Protein AF-0000000079577638 (afdb_homodimer)

Structure (mmCIF, N/CA/C/O backbone):
data_AF-0000000079577638-model_v1
#
loop_
_entity.id
_entity.type
_entity.pdbx_description
1 polymer 'Uncharacterized protein'
#
loop_
_atom_site.group_PDB
_atom_site.id
_atom_site.type_symbol
_atom_site.label_atom_id
_atom_site.label_alt_id
_atom_site.label_comp_id
_atom_site.label_asym_id
_atom_site.label_entity_id
_atom_site.label_seq_id
_atom_site.pdbx_PDB_ins_code
_atom_site.Cartn_x
_atom_site.Cartn_y
_atom_site.Cartn_z
_atom_site.occupancy
_atom_site.B_iso_or_equiv
_atom_site.auth_seq_id
_atom_site.auth_comp_id
_atom_site.auth_asym_id
_atom_site.auth_atom_id
_atom_site.pdbx_PDB_model_num
ATOM 1 N N . MET A 1 1 ? 11.141 15.102 28.469 1 42.72 1 MET A N 1
ATOM 2 C CA . MET A 1 1 ? 11.344 14.68 27.094 1 42.72 1 MET A CA 1
ATOM 3 C C . MET A 1 1 ? 10.414 15.43 26.141 1 42.72 1 MET A C 1
ATOM 5 O O . MET A 1 1 ? 9.211 15.523 26.406 1 42.72 1 MET A O 1
ATOM 9 N N . LYS A 1 2 ? 10.977 16.312 25.391 1 61.44 2 LYS A N 1
ATOM 10 C CA . LYS A 1 2 ? 10.195 17.297 24.641 1 61.44 2 LYS A CA 1
ATOM 11 C C . LYS A 1 2 ? 9.242 16.609 23.656 1 61.44 2 LYS A C 1
ATOM 13 O O . LYS A 1 2 ? 9.625 15.68 22.953 1 61.44 2 LYS A O 1
ATOM 18 N N . ASN A 1 3 ? 7.922 16.75 23.891 1 87.56 3 ASN A N 1
ATOM 19 C CA . ASN A 1 3 ? 6.867 16.172 23.062 1 87.56 3 ASN A CA 1
ATOM 20 C C . ASN A 1 3 ? 6.855 16.781 21.656 1 87.56 3 ASN A C 1
ATOM 22 O O . ASN A 1 3 ? 6.48 17.938 21.484 1 87.56 3 ASN A O 1
ATOM 26 N N . VAL A 1 4 ? 7.547 16.156 20.734 1 94.56 4 VAL A N 1
ATOM 27 C CA . VAL A 1 4 ? 7.727 16.625 19.375 1 94.56 4 VAL A CA 1
ATOM 28 C C . VAL A 1 4 ? 6.402 17.156 18.828 1 94.56 4 VAL A C 1
ATOM 30 O O . VAL A 1 4 ? 6.383 18.125 18.062 1 94.56 4 VAL A O 1
ATOM 33 N N . LEU A 1 5 ? 5.336 16.656 19.25 1 97.06 5 LEU A N 1
ATOM 34 C CA . LEU A 1 5 ? 4.023 17.078 18.781 1 97.06 5 LEU A CA 1
ATOM 35 C C . LEU A 1 5 ? 3.672 18.453 19.328 1 97.06 5 LEU A C 1
ATOM 37 O O . LEU A 1 5 ? 3.053 19.266 18.641 1 97.06 5 LEU A O 1
ATOM 41 N N . LEU A 1 6 ? 4.051 18.688 20.531 1 96.19 6 LEU A N 1
ATOM 42 C CA . LEU A 1 6 ? 3.859 20 21.156 1 96.19 6 LEU A CA 1
ATOM 43 C C . LEU A 1 6 ? 4.762 21.047 20.516 1 96.19 6 LEU A C 1
ATOM 45 O O . LEU A 1 6 ? 4.316 22.156 20.203 1 96.19 6 LEU A O 1
ATOM 49 N N . ASP A 1 7 ? 6.02 20.625 20.281 1 95.56 7 ASP A N 1
ATOM 50 C CA . ASP A 1 7 ? 7.004 21.531 19.688 1 95.56 7 ASP A CA 1
ATOM 51 C C . ASP A 1 7 ? 6.574 21.969 18.297 1 95.56 7 ASP A C 1
ATOM 53 O O . ASP A 1 7 ? 6.812 23.125 17.891 1 95.56 7 ASP A O 1
ATOM 57 N N . LYS A 1 8 ? 5.891 21.094 17.594 1 95.81 8 LYS A N 1
ATOM 58 C CA . LYS A 1 8 ? 5.508 21.359 16.219 1 95.81 8 LYS A CA 1
ATOM 59 C C . LYS A 1 8 ? 4.125 22.016 16.141 1 95.81 8 LYS A C 1
ATOM 61 O O . LYS A 1 8 ? 3.652 22.359 15.062 1 95.81 8 LYS A O 1
ATOM 66 N N . GLY A 1 9 ? 3.496 22.109 17.297 1 96.31 9 GLY A N 1
ATOM 67 C CA . GLY A 1 9 ? 2.195 22.766 17.344 1 96.31 9 GLY A CA 1
ATOM 68 C C . GLY A 1 9 ? 1.06 21.844 16.922 1 96.31 9 GLY A C 1
ATOM 69 O O . GLY A 1 9 ? -0.037 22.312 16.609 1 96.31 9 GLY A O 1
ATOM 70 N N . ILE A 1 10 ? 1.251 20.594 16.906 1 97.75 10 ILE A N 1
ATOM 71 C CA . ILE A 1 10 ? 0.248 19.594 16.547 1 97.75 10 ILE A CA 1
ATOM 72 C C . ILE A 1 10 ? -0.674 19.328 17.734 1 97.75 10 ILE A C 1
ATOM 74 O O . ILE A 1 10 ? -1.883 19.156 17.562 1 97.75 10 ILE A O 1
ATOM 78 N N . ILE A 1 11 ? -0.06 19.281 18.812 1 97.5 11 ILE A N 1
ATOM 79 C CA . ILE A 1 11 ? -0.799 19.281 20.078 1 97.5 11 ILE A CA 1
ATOM 80 C C . ILE A 1 11 ? -0.589 20.609 20.797 1 97.5 11 ILE A C 1
ATOM 82 O O . ILE A 1 11 ? 0.533 21.125 20.859 1 97.5 11 ILE A O 1
ATOM 86 N N . LEU A 1 12 ? -1.651 21.141 21.25 1 96.81 12 LEU A N 1
ATOM 87 C CA . LEU A 1 12 ? -1.614 22.422 21.953 1 96.81 12 LEU A CA 1
ATOM 88 C C . LEU A 1 12 ? -1.217 22.234 23.406 1 96.81 12 LEU A C 1
ATOM 90 O O . LEU A 1 12 ? -1.298 21.125 23.938 1 96.81 12 LEU A O 1
ATOM 94 N N . PRO A 1 13 ? -0.764 23.328 24 1 94.88 13 PRO A N 1
ATOM 95 C CA . PRO A 1 13 ? -0.42 23.234 25.422 1 94.88 13 PRO A CA 1
ATOM 96 C C . PRO A 1 13 ? -1.572 22.703 26.281 1 94.88 13 PRO A C 1
ATOM 98 O O . PRO A 1 13 ? -1.342 22.062 27.297 1 94.88 13 PRO A O 1
ATOM 101 N N . SER A 1 14 ? -2.732 22.891 25.875 1 95.56 14 SER A N 1
ATOM 102 C CA . SER A 1 14 ? -3.92 22.406 26.578 1 95.56 14 SER A CA 1
ATOM 103 C C . SER A 1 14 ? -4.039 20.891 26.484 1 95.56 14 SER A C 1
ATOM 105 O O . SER A 1 14 ? -4.816 20.281 27.219 1 95.56 14 SER A O 1
ATOM 107 N N . GLY A 1 15 ? -3.338 20.312 25.5 1 94.44 15 GLY A N 1
ATOM 108 C CA . GLY A 1 15 ? -3.432 18.875 25.266 1 94.44 15 GLY A CA 1
ATOM 109 C C . GLY A 1 15 ? -4.316 18.516 24.078 1 94.44 15 GLY A C 1
ATOM 110 O O . GLY A 1 15 ? -4.324 17.375 23.625 1 94.44 15 GLY A O 1
ATOM 111 N N . GLU A 1 16 ? -4.957 19.531 23.547 1 96.75 16 GLU A N 1
ATOM 112 C CA . GLU A 1 16 ? -5.867 19.312 22.438 1 96.75 16 GLU A CA 1
ATOM 113 C C . GLU A 1 16 ? -5.109 19.25 21.109 1 96.75 16 GLU A C 1
ATOM 115 O O . GLU A 1 16 ? -4.07 19.891 20.953 1 96.75 16 GLU A O 1
ATOM 120 N N . ILE A 1 17 ? -5.66 18.5 20.219 1 97.69 17 ILE A N 1
ATOM 121 C CA . ILE A 1 17 ? -5.098 18.438 18.875 1 97.69 17 ILE A CA 1
ATOM 122 C C . ILE A 1 17 ? -5.367 19.75 18.141 1 97.69 17 ILE A C 1
ATOM 124 O O . ILE A 1 17 ? -6.477 20.281 18.188 1 97.69 17 ILE A O 1
ATOM 128 N N . SER A 1 18 ? -4.336 20.297 17.547 1 98 18 SER A N 1
ATOM 129 C CA . SER A 1 18 ? -4.543 21.406 16.641 1 98 18 SER A CA 1
ATOM 130 C C . SER A 1 18 ? -5.023 20.922 15.273 1 98 18 SER A C 1
ATOM 132 O O . SER A 1 18 ? -4.215 20.641 14.391 1 98 18 SER A O 1
ATOM 134 N N . LYS A 1 19 ? -6.266 20.938 15.062 1 97.75 19 LYS A N 1
ATOM 135 C CA . LYS A 1 19 ? -6.848 20.469 13.805 1 97.75 19 LYS A CA 1
ATOM 136 C C . LYS A 1 19 ? -6.391 21.328 12.641 1 97.75 19 LYS A C 1
ATOM 138 O O . LYS A 1 19 ? -6.145 20.828 11.539 1 97.75 19 LYS A O 1
ATOM 143 N N . ASP A 1 20 ? -6.309 22.625 12.898 1 97.38 20 ASP A N 1
ATOM 144 C CA . ASP A 1 20 ? -5.844 23.547 11.867 1 97.38 20 ASP A CA 1
ATOM 145 C C . ASP A 1 20 ? -4.445 23.172 11.383 1 97.38 20 ASP A C 1
ATOM 147 O O . ASP A 1 20 ? -4.18 23.172 10.18 1 97.38 20 ASP A O 1
ATOM 151 N N . LYS A 1 21 ? -3.607 22.891 12.328 1 97.94 21 LYS A N 1
ATOM 152 C CA . LYS A 1 21 ? -2.236 22.531 11.992 1 97.94 21 LYS A CA 1
ATOM 153 C C . LYS A 1 21 ? -2.195 21.219 11.211 1 97.94 21 LYS A C 1
ATOM 155 O O . LYS A 1 21 ? -1.492 21.109 10.203 1 97.94 21 LYS A O 1
ATOM 160 N N . VAL A 1 22 ? -2.896 20.203 11.664 1 98.12 22 VAL A N 1
ATOM 161 C CA . VAL A 1 22 ? -2.92 18.906 10.992 1 98.12 22 VAL A CA 1
ATOM 162 C C . VAL A 1 22 ? -3.479 19.062 9.578 1 98.12 22 VAL A C 1
ATOM 164 O O . VAL A 1 22 ? -2.918 18.531 8.625 1 98.12 22 VAL A O 1
ATOM 167 N N . ASN A 1 23 ? -4.531 19.875 9.461 1 97.94 23 ASN A N 1
ATOM 168 C CA . ASN A 1 23 ? -5.137 20.109 8.156 1 97.94 23 ASN A CA 1
ATOM 169 C C . ASN A 1 23 ? -4.168 20.812 7.207 1 97.94 23 ASN A C 1
ATOM 171 O O . ASN A 1 23 ? -4.137 20.5 6.012 1 97.94 23 ASN A O 1
ATOM 175 N N . LEU A 1 24 ? -3.461 21.734 7.758 1 97.5 24 LEU A N 1
ATOM 176 C CA . LEU A 1 24 ? -2.471 22.438 6.949 1 97.5 24 LEU A CA 1
ATOM 177 C C . LEU A 1 24 ? -1.41 21.484 6.43 1 97.5 24 LEU A C 1
ATOM 179 O O . LEU A 1 24 ? -1.066 21.5 5.246 1 97.5 24 LEU A O 1
ATOM 183 N N . VAL A 1 25 ? -0.896 20.625 7.273 1 97.5 25 VAL A N 1
ATOM 184 C CA . VAL A 1 25 ? 0.148 19.672 6.906 1 97.5 25 VAL A CA 1
ATOM 185 C C . VAL A 1 25 ? -0.404 18.656 5.906 1 97.5 25 VAL A C 1
ATOM 187 O O . VAL A 1 25 ? 0.203 18.422 4.859 1 97.5 25 VAL A O 1
ATOM 190 N N . THR A 1 26 ? -1.564 18.047 6.203 1 97.81 26 THR A N 1
ATOM 191 C CA . THR A 1 26 ? -2.15 17.031 5.328 1 97.81 26 THR A CA 1
ATOM 192 C C . THR A 1 26 ? -2.496 17.641 3.969 1 97.81 26 THR A C 1
ATOM 194 O O . THR A 1 26 ? -2.268 17.016 2.93 1 97.81 26 THR A O 1
ATOM 197 N N . GLY A 1 27 ? -3.055 18.812 4 1 96.5 27 GLY A N 1
ATOM 198 C CA . GLY A 1 27 ? -3.367 19.484 2.746 1 96.5 27 GLY A CA 1
ATOM 199 C C . GLY A 1 27 ? -2.158 19.656 1.847 1 96.5 27 GLY A C 1
ATOM 200 O O . GLY A 1 27 ? -2.236 19.422 0.639 1 96.5 27 GLY A O 1
ATOM 201 N N . ALA A 1 28 ? -1.031 20 2.447 1 96.62 28 ALA A N 1
ATOM 202 C CA . ALA A 1 28 ? 0.198 20.281 1.708 1 96.62 28 ALA A CA 1
ATOM 203 C C . ALA A 1 28 ? 0.771 19 1.106 1 96.62 28 ALA A C 1
ATOM 205 O O . ALA A 1 28 ? 1.319 19.016 0.003 1 96.62 28 ALA A O 1
ATOM 206 N N . ILE A 1 29 ? 0.562 17.875 1.783 1 97.25 29 ILE A N 1
ATOM 207 C CA . ILE A 1 29 ? 1.267 16.688 1.306 1 97.25 29 ILE A CA 1
ATOM 208 C C . ILE A 1 29 ? 0.33 15.844 0.446 1 97.25 29 ILE A C 1
ATOM 210 O O . ILE A 1 29 ? 0.784 15.039 -0.369 1 97.25 29 ILE A O 1
ATOM 214 N N . THR A 1 30 ? -0.956 15.969 0.638 1 98.44 30 THR A N 1
ATOM 215 C CA . THR A 1 30 ? -1.895 15.094 -0.059 1 98.44 30 THR A CA 1
ATOM 216 C C . THR A 1 30 ? -2.012 15.492 -1.528 1 98.44 30 THR A C 1
ATOM 218 O O . THR A 1 30 ? -2.135 14.633 -2.4 1 98.44 30 THR A O 1
ATOM 221 N N . GLN A 1 31 ? -2.004 16.797 -1.786 1 97.81 31 GLN A N 1
ATOM 222 C CA . GLN A 1 31 ? -2.221 17.266 -3.148 1 97.81 31 GLN A CA 1
ATOM 223 C C . GLN A 1 31 ? -1.183 16.688 -4.105 1 97.81 31 GLN A C 1
ATOM 225 O O . GLN A 1 31 ? -1.534 16.031 -5.086 1 97.81 31 GLN A O 1
ATOM 230 N N . PRO A 1 32 ? 0.109 16.891 -3.826 1 97.75 32 PRO A N 1
ATOM 231 C CA . PRO A 1 32 ? 1.09 16.297 -4.746 1 97.75 32 PRO A CA 1
ATOM 232 C C . PRO A 1 32 ? 0.961 14.781 -4.863 1 97.75 32 PRO A C 1
ATOM 234 O O . PRO A 1 32 ? 1.17 14.227 -5.941 1 97.75 32 PRO A O 1
ATOM 237 N N . PHE A 1 33 ? 0.655 14.094 -3.822 1 98.56 33 PHE A N 1
ATOM 238 C CA . PHE A 1 33 ? 0.497 12.648 -3.838 1 98.56 33 PHE A CA 1
ATOM 239 C C . PHE A 1 33 ? -0.651 12.234 -4.754 1 98.56 33 PHE A C 1
ATOM 241 O O . PHE A 1 33 ? -0.492 11.352 -5.598 1 98.56 33 PHE A O 1
ATOM 248 N N . ALA A 1 34 ? -1.792 12.852 -4.582 1 98.38 34 ALA A N 1
ATOM 249 C CA . ALA A 1 34 ? -2.973 12.539 -5.383 1 98.38 34 ALA A CA 1
ATOM 250 C C . ALA A 1 34 ? -2.715 12.805 -6.863 1 98.38 34 ALA A C 1
ATOM 252 O O . ALA A 1 34 ? -3.111 12.008 -7.719 1 98.38 34 ALA A O 1
ATOM 253 N N . GLU A 1 35 ? -2.07 13.875 -7.09 1 97.62 35 GLU A N 1
ATOM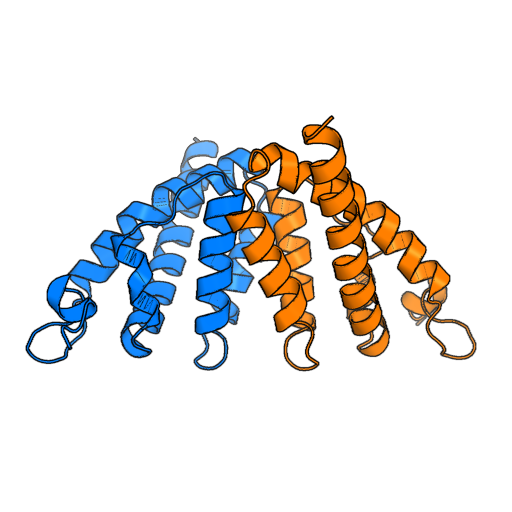 254 C CA . GLU A 1 35 ? -1.741 14.219 -8.469 1 97.62 35 GLU A CA 1
ATOM 255 C C . GLU A 1 35 ? -0.807 13.18 -9.086 1 97.62 35 GLU A C 1
ATOM 257 O O . GLU A 1 35 ? -0.987 12.781 -10.242 1 97.62 35 GLU A O 1
ATOM 262 N N . MET A 1 36 ? 0.214 12.75 -8.336 1 96.81 36 MET A N 1
ATOM 263 C CA . MET A 1 36 ? 1.146 11.742 -8.836 1 96.81 36 MET A CA 1
ATOM 264 C C . MET A 1 36 ? 0.43 10.422 -9.094 1 96.81 36 MET A C 1
ATOM 266 O O . MET A 1 36 ? 0.684 9.758 -10.102 1 96.81 36 MET A O 1
ATOM 270 N N . VAL A 1 37 ? -0.457 10.008 -8.164 1 97.44 37 VAL A N 1
ATOM 271 C CA . VAL A 1 37 ? -1.268 8.812 -8.352 1 97.44 37 VAL A CA 1
ATOM 272 C C . VAL A 1 37 ? -2.053 8.914 -9.656 1 97.44 37 VAL A C 1
ATOM 274 O O . VAL A 1 37 ? -2.072 7.977 -10.453 1 97.44 37 VAL A O 1
ATOM 277 N N . TRP A 1 38 ? -2.613 10.094 -9.859 1 97.12 38 TRP A N 1
ATOM 278 C CA . TRP A 1 38 ? -3.453 10.336 -11.031 1 97.12 38 TRP A CA 1
ATOM 279 C C . TRP A 1 38 ? -2.643 10.211 -12.312 1 97.12 38 TRP A C 1
ATOM 281 O O . TRP A 1 38 ? -3.037 9.5 -13.242 1 97.12 38 TRP A O 1
ATOM 291 N N . VAL A 1 39 ? -1.558 10.836 -12.32 1 94.88 39 VAL A N 1
ATOM 292 C CA . VAL A 1 39 ? -0.727 10.867 -13.523 1 94.88 39 VAL A CA 1
ATOM 293 C C . VAL A 1 39 ? -0.138 9.484 -13.773 1 94.88 39 VAL A C 1
ATOM 295 O O . VAL A 1 39 ? -0.159 8.992 -14.906 1 94.88 39 VAL A O 1
ATOM 298 N N . THR A 1 40 ? 0.368 8.852 -12.75 1 93.5 40 THR A N 1
ATOM 299 C CA . THR A 1 40 ? 1.045 7.566 -12.891 1 93.5 40 THR A CA 1
ATOM 300 C C . THR A 1 40 ? 0.072 6.492 -13.367 1 93.5 40 THR A C 1
ATOM 302 O O . THR A 1 40 ? 0.448 5.609 -14.141 1 93.5 40 THR A O 1
ATOM 305 N N . THR A 1 41 ? -1.13 6.559 -12.938 1 95.06 41 THR A N 1
ATOM 306 C CA . THR A 1 41 ? -2.105 5.531 -13.289 1 95.06 41 THR A CA 1
ATOM 307 C C . THR A 1 41 ? -2.863 5.918 -14.555 1 95.06 41 THR A C 1
ATOM 309 O O . THR A 1 41 ? -3.617 5.109 -15.102 1 95.06 41 THR A O 1
ATOM 312 N N . GLY A 1 42 ? -2.688 7.145 -15.031 1 94.62 42 GLY A N 1
ATOM 313 C CA . GLY A 1 42 ? -3.486 7.656 -16.125 1 94.62 42 GLY A CA 1
ATOM 314 C C . GLY A 1 42 ? -4.949 7.832 -15.773 1 94.62 42 GLY A C 1
ATOM 315 O O . GLY A 1 42 ? -5.828 7.582 -16.609 1 94.62 42 GLY A O 1
ATOM 316 N N . GLY A 1 43 ? -5.117 8.141 -14.445 1 95.19 43 GLY A N 1
ATOM 317 C CA . GLY A 1 43 ? -6.484 8.344 -13.992 1 95.19 43 GLY A CA 1
ATOM 318 C C . GLY A 1 43 ? -7.277 7.055 -13.891 1 95.19 43 GLY A C 1
ATOM 319 O O . GLY A 1 43 ? -8.5 7.059 -14.062 1 95.19 43 GLY A O 1
ATOM 320 N N . ASP A 1 44 ? -6.613 5.887 -13.773 1 96.44 44 ASP A N 1
ATOM 321 C CA . ASP A 1 44 ? -7.285 4.602 -13.625 1 96.44 44 ASP A CA 1
ATOM 322 C C . ASP A 1 44 ? -8.148 4.578 -12.359 1 96.44 44 ASP A C 1
ATOM 324 O O . ASP A 1 44 ? -7.637 4.41 -11.258 1 96.44 44 ASP A O 1
ATOM 328 N N . MET A 1 45 ? -9.422 4.613 -12.5 1 96.25 45 MET A N 1
ATOM 329 C CA . MET A 1 45 ? -10.352 4.766 -11.383 1 96.25 45 MET A CA 1
ATOM 330 C C . MET A 1 45 ? -10.422 3.492 -10.547 1 96.25 45 MET A C 1
ATOM 332 O O . MET A 1 45 ? -10.758 3.537 -9.367 1 96.25 45 MET A O 1
ATOM 336 N N . GLU A 1 46 ? -10.164 2.387 -11.203 1 96.94 46 GLU A N 1
ATOM 337 C CA . GLU A 1 46 ? -10.117 1.155 -10.414 1 96.94 46 GLU A CA 1
ATOM 338 C C . GLU A 1 46 ? -9.016 1.213 -9.359 1 96.94 46 GLU A C 1
ATOM 340 O O . GLU A 1 46 ? -9.25 0.886 -8.195 1 96.94 46 GLU A O 1
ATOM 345 N N . THR A 1 47 ? -7.855 1.648 -9.773 1 97.81 47 THR A N 1
ATOM 346 C CA . THR A 1 47 ? -6.738 1.78 -8.844 1 97.81 47 THR A CA 1
ATOM 347 C C . THR A 1 47 ? -7.031 2.852 -7.797 1 97.81 47 THR A C 1
ATOM 349 O O . THR A 1 47 ? -6.785 2.648 -6.605 1 97.81 47 THR A O 1
ATOM 352 N N . VAL A 1 48 ? -7.566 3.965 -8.188 1 98.19 48 VAL A N 1
ATOM 353 C CA . VAL A 1 48 ? -7.918 5.055 -7.281 1 98.19 48 VAL A CA 1
ATOM 354 C C . VAL A 1 48 ? -8.93 4.562 -6.25 1 98.19 48 VAL A C 1
ATOM 356 O O . VAL A 1 48 ? -8.805 4.848 -5.059 1 98.19 48 VAL A O 1
ATOM 359 N N . ASN A 1 49 ? -9.875 3.828 -6.691 1 97.94 49 ASN A N 1
ATOM 360 C CA . ASN A 1 49 ? -10.883 3.289 -5.789 1 97.94 49 ASN A CA 1
ATOM 361 C C . ASN A 1 49 ? -10.281 2.291 -4.805 1 97.94 49 ASN A C 1
ATOM 363 O O . ASN A 1 49 ? -10.656 2.264 -3.633 1 97.94 49 ASN A O 1
ATOM 367 N N . ARG A 1 50 ? -9.43 1.461 -5.32 1 97.88 50 ARG A N 1
ATOM 368 C CA . ARG A 1 50 ? -8.766 0.521 -4.426 1 97.88 50 ARG A CA 1
ATOM 369 C C . ARG A 1 50 ? -7.988 1.257 -3.338 1 97.88 50 ARG A C 1
ATOM 371 O O . ARG A 1 50 ? -8.023 0.865 -2.17 1 97.88 50 ARG A O 1
ATOM 378 N N . LEU A 1 51 ? -7.25 2.295 -3.719 1 98.69 51 LEU A N 1
ATOM 379 C CA . LEU A 1 51 ? -6.504 3.094 -2.754 1 98.69 51 LEU A CA 1
ATOM 380 C C . LEU A 1 51 ? -7.445 3.752 -1.75 1 98.69 51 LEU A C 1
ATOM 382 O O . LEU A 1 51 ? -7.215 3.688 -0.541 1 98.69 51 LEU A O 1
ATOM 386 N N . THR A 1 52 ? -8.484 4.316 -2.227 1 98.31 52 THR A N 1
ATOM 387 C CA . THR A 1 52 ? -9.477 4.941 -1.357 1 98.31 52 THR A CA 1
ATOM 388 C C . THR A 1 52 ? -10.062 3.924 -0.385 1 98.31 52 THR A C 1
ATOM 390 O O . THR A 1 52 ? -10.234 4.215 0.801 1 98.31 52 THR A O 1
ATOM 393 N N . ASP A 1 53 ? -10.352 2.807 -0.897 1 98 53 ASP A N 1
ATOM 394 C CA . ASP A 1 53 ? -10.891 1.742 -0.063 1 98 53 ASP A CA 1
ATOM 395 C C . ASP A 1 53 ? -9.93 1.382 1.067 1 98 53 ASP A C 1
ATOM 397 O O . ASP A 1 53 ? -10.352 1.188 2.209 1 98 53 ASP A O 1
ATOM 401 N N . VAL A 1 54 ? -8.672 1.272 0.748 1 98.25 54 VAL A N 1
ATOM 402 C CA . VAL A 1 54 ? -7.664 0.969 1.757 1 98.25 54 VAL A CA 1
ATOM 403 C C . VAL A 1 54 ? -7.625 2.082 2.803 1 98.25 54 VAL A C 1
ATOM 405 O O . VAL A 1 54 ? -7.66 1.812 4.004 1 98.25 54 VAL A O 1
ATOM 408 N N . LEU A 1 55 ? -7.637 3.307 2.385 1 98.56 55 LEU A N 1
ATOM 409 C CA . LEU A 1 55 ? -7.574 4.453 3.285 1 98.56 55 LEU A CA 1
ATOM 410 C C . LEU A 1 55 ? -8.773 4.473 4.223 1 98.56 55 LEU A C 1
ATOM 412 O O . LEU A 1 55 ? -8.633 4.77 5.41 1 98.56 55 LEU A O 1
ATOM 416 N N . VAL A 1 56 ? -9.883 4.113 3.736 1 97.94 56 VAL A N 1
ATOM 417 C CA . VAL A 1 56 ? -11.125 4.207 4.504 1 97.94 56 VAL A CA 1
ATOM 418 C C . VAL A 1 56 ? -11.25 2.996 5.426 1 97.94 56 VAL A C 1
ATOM 420 O O . VAL A 1 56 ? -11.5 3.145 6.625 1 97.94 56 VAL A O 1
ATOM 423 N N . THR A 1 57 ? -11.016 1.854 4.922 1 97.06 57 THR A N 1
ATOM 424 C CA . THR A 1 57 ? -11.312 0.636 5.668 1 97.06 57 THR A CA 1
ATOM 425 C C . THR A 1 57 ? -10.258 0.388 6.738 1 97.06 57 THR A C 1
ATOM 427 O O . THR A 1 57 ? -10.531 -0.241 7.762 1 97.06 57 THR A O 1
ATOM 430 N N . MET A 1 58 ? -9.086 0.932 6.539 1 98 58 MET A N 1
ATOM 431 C CA . MET A 1 58 ? -8.039 0.685 7.523 1 98 58 MET A CA 1
ATOM 432 C C . MET A 1 58 ? -7.965 1.817 8.539 1 98 58 MET A C 1
ATOM 434 O O . MET A 1 58 ? -7.102 1.815 9.422 1 98 58 MET A O 1
ATOM 438 N N . ASN A 1 59 ? -8.875 2.787 8.445 1 97.62 59 ASN A N 1
ATOM 439 C CA . ASN A 1 59 ? -8.938 3.818 9.477 1 97.62 59 ASN A CA 1
ATOM 440 C C . ASN A 1 59 ? -9.68 3.326 10.719 1 97.62 59 ASN A C 1
ATOM 442 O O . ASN A 1 59 ? -10.719 3.877 11.086 1 97.62 59 ASN A O 1
ATOM 446 N N . THR A 1 60 ? -9.203 2.318 11.344 1 97.62 60 THR A N 1
ATOM 447 C CA . THR A 1 60 ? -9.656 1.762 12.609 1 97.62 60 THR A CA 1
ATOM 448 C C . THR A 1 60 ? -8.555 1.83 13.656 1 97.62 60 THR A C 1
ATOM 450 O O . THR A 1 60 ? -7.367 1.889 13.32 1 97.62 60 THR A O 1
ATOM 453 N N . PRO A 1 61 ? -8.93 1.824 14.914 1 96.81 61 PRO A N 1
ATOM 454 C CA . PRO A 1 61 ? -7.898 1.899 15.953 1 96.81 61 PRO A CA 1
ATOM 455 C C . PRO A 1 61 ? -6.84 0.81 15.805 1 96.81 61 PRO A C 1
ATOM 457 O O . PRO A 1 61 ? -5.656 1.058 16.062 1 96.81 61 PRO A O 1
ATOM 460 N N . ALA A 1 62 ? -7.191 -0.352 15.336 1 95.5 62 ALA A N 1
ATOM 461 C CA . ALA A 1 62 ? -6.285 -1.495 15.242 1 95.5 62 ALA A CA 1
ATOM 462 C C . ALA A 1 62 ? -5.375 -1.375 14.031 1 95.5 62 ALA A C 1
ATOM 464 O O . ALA A 1 62 ? -4.273 -1.936 14.008 1 95.5 62 ALA A O 1
ATOM 465 N N . ASP A 1 63 ? -5.762 -0.568 13.008 1 97.5 63 ASP A N 1
ATOM 466 C CA . ASP A 1 63 ? -5.062 -0.642 11.727 1 97.5 63 ASP A CA 1
ATOM 467 C C . ASP A 1 63 ? -4.375 0.683 11.406 1 97.5 63 ASP A C 1
ATOM 469 O O . ASP A 1 63 ? -3.543 0.75 10.5 1 97.5 63 ASP A O 1
ATOM 473 N N . ARG A 1 64 ? -4.598 1.727 12.133 1 98.12 64 ARG A N 1
ATOM 474 C CA . ARG A 1 64 ? -4.145 3.064 11.766 1 98.12 64 ARG A CA 1
ATOM 475 C C . ARG A 1 64 ? -2.623 3.133 11.719 1 98.12 64 ARG A C 1
ATOM 477 O O . ARG A 1 64 ? -2.053 3.793 10.852 1 98.12 64 ARG A O 1
ATOM 484 N N . GLY A 1 65 ? -2.029 2.525 12.695 1 97.25 65 GLY A N 1
ATOM 485 C CA . GLY A 1 65 ? -0.576 2.5 12.672 1 97.25 65 GLY A CA 1
ATOM 486 C C . GLY A 1 65 ? -0.011 1.865 11.422 1 97.25 65 GLY A C 1
ATOM 487 O O . GLY A 1 65 ? 0.934 2.389 10.82 1 97.25 65 GLY A O 1
ATOM 488 N N . LYS A 1 66 ? -0.576 0.731 11 1 97.75 66 LYS A N 1
ATOM 489 C CA . LYS A 1 66 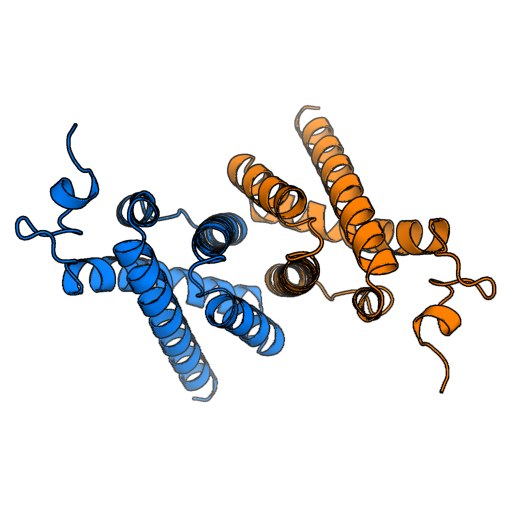? -0.165 0.062 9.773 1 97.75 66 LYS A CA 1
ATOM 490 C C . LYS A 1 66 ? -0.445 0.934 8.547 1 97.75 66 LYS A C 1
ATOM 492 O O . LYS A 1 66 ? 0.38 1.019 7.637 1 97.75 66 LYS A O 1
ATOM 497 N N . LEU A 1 67 ? -1.615 1.558 8.594 1 98.62 67 LEU A N 1
ATOM 498 C CA . LEU A 1 67 ? -1.999 2.412 7.477 1 98.62 67 LEU A CA 1
ATOM 499 C C . LEU A 1 67 ? -1.012 3.561 7.309 1 98.62 67 LEU A C 1
ATOM 501 O O . LEU A 1 67 ? -0.665 3.926 6.184 1 98.62 67 LEU A O 1
ATOM 505 N N . PHE A 1 68 ? -0.573 4.121 8.406 1 98.62 68 PHE A N 1
ATOM 506 C CA . PHE A 1 68 ? 0.392 5.211 8.352 1 98.62 68 PHE A CA 1
ATOM 507 C C . PHE A 1 68 ? 1.685 4.762 7.684 1 98.62 68 PHE A C 1
ATOM 509 O O . PHE A 1 68 ? 2.248 5.484 6.859 1 98.62 68 PHE A O 1
ATOM 516 N N . LYS A 1 69 ? 2.129 3.568 7.977 1 97.94 69 LYS A N 1
ATOM 517 C CA . LYS A 1 69 ? 3.316 2.994 7.348 1 97.94 69 LYS A CA 1
ATOM 518 C C . LYS A 1 69 ? 3.098 2.779 5.855 1 97.94 69 LYS A C 1
ATOM 520 O O . LYS A 1 69 ? 4.004 3.014 5.051 1 97.94 69 LYS A O 1
ATOM 525 N N . ILE A 1 70 ? 1.958 2.354 5.504 1 98.69 70 ILE A N 1
ATOM 526 C CA . ILE A 1 70 ? 1.606 2.115 4.105 1 98.69 70 ILE A CA 1
ATOM 527 C C . ILE A 1 70 ? 1.625 3.434 3.336 1 98.69 70 ILE A C 1
ATOM 529 O O . ILE A 1 70 ? 2.16 3.502 2.227 1 98.69 70 ILE A O 1
ATOM 533 N N . ILE A 1 71 ? 1.07 4.492 3.961 1 98.75 71 ILE A N 1
ATOM 534 C CA . ILE A 1 71 ? 1.062 5.805 3.324 1 98.75 71 ILE A CA 1
ATOM 535 C C . ILE A 1 71 ? 2.494 6.266 3.07 1 98.75 71 ILE A C 1
ATOM 537 O O . ILE A 1 71 ? 2.82 6.727 1.974 1 98.75 71 ILE A O 1
ATOM 541 N N . LYS A 1 72 ? 3.334 6.121 4.039 1 97.88 72 LYS A N 1
ATOM 542 C CA . LYS A 1 72 ? 4.734 6.496 3.881 1 97.88 72 LYS A CA 1
ATOM 543 C C . LYS A 1 72 ? 5.395 5.699 2.758 1 97.88 72 LYS A C 1
ATOM 545 O O . LYS A 1 72 ? 6.148 6.254 1.954 1 97.88 72 LYS A O 1
ATOM 550 N N . MET A 1 73 ? 5.109 4.43 2.758 1 98.19 73 MET A N 1
ATOM 551 C CA . MET A 1 73 ? 5.629 3.57 1.699 1 98.19 73 MET A CA 1
ATOM 552 C C . MET A 1 73 ? 5.145 4.039 0.331 1 98.19 73 MET A C 1
ATOM 554 O O . MET A 1 73 ? 5.922 4.098 -0.621 1 98.19 73 MET A O 1
ATOM 558 N N . LEU A 1 74 ? 3.906 4.41 0.203 1 98.62 74 LEU A N 1
ATOM 559 C CA . LEU A 1 74 ? 3.342 4.867 -1.062 1 98.62 74 LEU A CA 1
ATOM 560 C C . LEU A 1 74 ? 4.031 6.141 -1.538 1 98.62 74 LEU A C 1
ATOM 562 O O . LEU A 1 74 ? 4.258 6.316 -2.736 1 98.62 74 LEU A O 1
ATOM 566 N N . TYR A 1 75 ? 4.324 7.062 -0.587 1 98.06 75 TYR A N 1
ATOM 567 C CA . TYR A 1 75 ? 5.082 8.25 -0.966 1 98.06 75 TYR A CA 1
ATOM 568 C C . TYR A 1 75 ? 6.41 7.867 -1.605 1 98.06 75 TYR A C 1
ATOM 570 O O . TYR A 1 75 ? 6.773 8.391 -2.66 1 98.06 75 TYR A O 1
ATOM 578 N N . GLY A 1 76 ? 7.09 6.953 -0.977 1 96.31 76 GLY A N 1
ATOM 579 C CA . GLY A 1 76 ? 8.336 6.465 -1.544 1 96.31 76 GLY A CA 1
ATOM 580 C C . GLY A 1 76 ? 8.164 5.848 -2.92 1 96.31 76 GLY A C 1
ATOM 581 O O . GLY A 1 76 ? 8.961 6.102 -3.824 1 96.31 76 GLY A O 1
ATOM 582 N N . LEU A 1 77 ? 7.141 5.059 -3.096 1 97 77 LEU A N 1
ATOM 583 C CA . LEU A 1 77 ? 6.871 4.379 -4.359 1 97 77 LEU A CA 1
ATOM 584 C C . LEU A 1 77 ? 6.582 5.387 -5.469 1 97 77 LEU A C 1
ATOM 586 O O . LEU A 1 77 ? 6.898 5.141 -6.633 1 97 77 LEU A O 1
ATOM 590 N N . MET A 1 78 ? 5.977 6.465 -5.086 1 95.62 78 MET A N 1
ATOM 591 C CA . MET A 1 78 ? 5.641 7.5 -6.059 1 95.62 78 MET A CA 1
ATOM 592 C C . MET A 1 78 ? 6.809 8.469 -6.25 1 95.62 78 MET A C 1
ATOM 594 O O . MET A 1 78 ? 6.68 9.469 -6.957 1 95.62 78 MET A O 1
ATOM 598 N N . GLY A 1 79 ? 7.922 8.211 -5.586 1 92.06 79 GLY A N 1
ATOM 599 C CA . GLY A 1 79 ? 9.086 9.07 -5.715 1 92.06 79 GLY A CA 1
ATOM 600 C C . GLY A 1 79 ? 8.938 10.391 -4.984 1 92.06 79 GLY A C 1
ATOM 601 O O . GLY A 1 79 ? 9.531 11.398 -5.383 1 92.06 79 GLY A O 1
ATOM 602 N N . LEU A 1 80 ? 8.102 10.445 -3.996 1 95.38 80 LEU A N 1
ATOM 603 C CA . LEU A 1 80 ? 7.848 11.656 -3.227 1 95.38 80 LEU A CA 1
ATOM 604 C C . LEU A 1 80 ? 8.422 11.531 -1.818 1 95.38 80 LEU A C 1
ATOM 606 O O . LEU A 1 80 ? 8.336 10.469 -1.2 1 95.38 80 LEU A O 1
ATOM 610 N N . PRO A 1 81 ? 9.023 12.57 -1.404 1 93.88 81 PRO A N 1
ATOM 611 C CA . PRO A 1 81 ? 9.398 12.57 0.01 1 93.88 81 PRO A CA 1
ATOM 612 C C . PRO A 1 81 ? 8.195 12.719 0.942 1 93.88 81 PRO A C 1
ATOM 614 O O . PRO A 1 81 ? 7.25 13.438 0.626 1 93.88 81 PRO A O 1
ATOM 617 N N . PHE A 1 82 ? 8.289 11.984 2.045 1 95.94 82 PHE A N 1
ATOM 618 C CA . PHE A 1 82 ? 7.262 12.195 3.062 1 95.94 82 PHE A CA 1
ATOM 619 C C . PHE A 1 82 ? 7.613 13.383 3.947 1 95.94 82 PHE A C 1
ATOM 621 O O . PHE A 1 82 ? 8.781 13.586 4.297 1 95.94 82 PHE A O 1
ATOM 628 N N . SER A 1 83 ? 6.652 14.141 4.309 1 96.25 83 SER A N 1
ATOM 629 C CA . SER A 1 83 ? 6.836 15.391 5.031 1 96.25 83 SER A CA 1
ATOM 630 C C . SER A 1 83 ? 7.387 15.148 6.434 1 96.25 83 SER A C 1
ATOM 632 O O . SER A 1 83 ? 6.832 14.352 7.191 1 96.25 83 SER A O 1
ATOM 634 N N . GLU A 1 84 ? 8.383 15.891 6.746 1 95.44 84 GLU A N 1
ATOM 635 C CA . GLU A 1 84 ? 8.953 15.852 8.094 1 95.44 84 GLU A CA 1
ATOM 636 C C . GLU A 1 84 ? 7.934 16.297 9.133 1 95.44 84 GLU A C 1
ATOM 638 O O . GLU A 1 84 ? 7.965 15.836 10.281 1 95.44 84 GLU A O 1
ATOM 643 N N . GLU A 1 85 ? 7.098 17.172 8.727 1 96 85 GLU A N 1
ATOM 644 C CA . GLU A 1 85 ? 6.074 17.672 9.633 1 96 85 GLU A CA 1
ATOM 645 C C . GLU A 1 85 ? 5.031 16.609 9.945 1 96 85 GLU A C 1
ATOM 647 O O . GLU A 1 85 ? 4.445 16.609 11.031 1 96 85 GLU A O 1
ATOM 652 N N . ALA A 1 86 ? 4.867 15.695 9.055 1 97.69 86 ALA A N 1
ATOM 653 C CA . ALA A 1 86 ? 3.854 14.664 9.234 1 97.69 86 ALA A CA 1
ATOM 654 C C . ALA A 1 86 ? 4.426 13.445 9.961 1 97.69 86 ALA A C 1
ATOM 656 O O . ALA A 1 86 ? 3.688 12.672 10.57 1 97.69 86 ALA A O 1
ATOM 657 N N . GLU A 1 87 ? 5.684 13.289 9.961 1 97.06 87 GLU A N 1
ATOM 658 C CA . GLU A 1 87 ? 6.387 12.094 10.438 1 97.06 87 GLU A CA 1
ATOM 659 C C . GLU A 1 87 ? 6.008 11.766 11.875 1 97.06 87 GLU A C 1
ATOM 661 O O . GLU A 1 87 ? 5.734 10.609 12.203 1 97.06 87 GLU A O 1
ATOM 666 N N . PRO A 1 88 ? 5.879 12.703 12.719 1 97 88 PRO A N 1
ATOM 667 C CA . PRO A 1 88 ? 5.652 12.359 14.125 1 97 88 PRO A CA 1
ATOM 668 C C . PRO A 1 88 ? 4.176 12.141 14.445 1 97 88 PRO A C 1
ATOM 670 O O . PRO A 1 88 ? 3.828 11.867 15.602 1 97 88 PRO A O 1
ATOM 673 N N . MET A 1 89 ? 3.377 12.195 13.523 1 97.25 89 MET A N 1
ATOM 674 C CA . MET A 1 89 ? 1.947 12.234 13.812 1 97.25 89 MET A CA 1
ATOM 675 C C . MET A 1 89 ? 1.434 10.859 14.227 1 97.25 89 MET A C 1
ATOM 677 O O . MET A 1 89 ? 0.327 10.742 14.75 1 97.25 89 MET A O 1
ATOM 681 N N . ASP A 1 90 ? 2.205 9.883 14.047 1 96.75 90 ASP A N 1
ATOM 682 C CA . ASP A 1 90 ? 1.791 8.547 14.477 1 96.75 90 ASP A CA 1
ATOM 683 C C . ASP A 1 90 ? 2.141 8.312 15.938 1 96.75 90 ASP A C 1
ATOM 685 O O . ASP A 1 90 ? 1.845 7.246 16.484 1 96.75 90 ASP A O 1
ATOM 689 N N . ALA A 1 91 ? 2.686 9.266 16.625 1 96.62 91 ALA A N 1
ATOM 690 C CA . ALA A 1 91 ? 3.119 9.094 18.016 1 96.62 91 ALA A CA 1
ATOM 691 C C . ALA A 1 91 ? 1.936 9.195 18.969 1 96.62 91 ALA A C 1
ATOM 693 O O . ALA A 1 91 ? 2.037 8.797 20.141 1 96.62 91 ALA A O 1
ATOM 694 N N . ASP A 1 92 ? 0.871 9.789 18.578 1 96.88 92 ASP A N 1
ATOM 695 C CA . ASP A 1 92 ? -0.344 9.945 19.375 1 96.88 92 ASP A CA 1
ATOM 696 C C . ASP A 1 92 ? -1.562 9.406 18.625 1 96.88 92 ASP A C 1
ATOM 698 O O . ASP A 1 92 ? -1.851 9.836 17.5 1 96.88 92 ASP A O 1
ATOM 702 N N . PRO A 1 93 ? -2.312 8.523 19.297 1 96.94 93 PRO A N 1
ATOM 703 C CA . PRO A 1 93 ? -3.416 7.859 18.594 1 96.94 93 PRO A CA 1
ATOM 704 C C . PRO A 1 93 ? -4.488 8.836 18.125 1 96.94 93 PRO A C 1
ATOM 706 O O . PRO A 1 93 ? -5.07 8.656 17.047 1 96.94 93 PRO A O 1
ATOM 709 N N . ALA A 1 94 ? -4.73 9.82 18.875 1 96.94 94 ALA A N 1
ATOM 710 C CA . ALA A 1 94 ? -5.75 10.789 18.484 1 96.94 94 ALA A CA 1
ATOM 711 C C . ALA A 1 94 ? -5.277 11.633 17.312 1 96.94 94 ALA A C 1
ATOM 713 O O . ALA A 1 94 ? -6.059 11.938 16.406 1 96.94 94 ALA A O 1
ATOM 714 N N . VAL A 1 95 ? -4.051 12.023 17.328 1 97.94 95 VAL A N 1
ATOM 715 C CA . VAL A 1 95 ? -3.461 12.781 16.234 1 97.94 95 VAL A CA 1
ATOM 716 C C . VAL A 1 95 ? -3.465 11.938 14.953 1 97.94 95 VAL A C 1
ATOM 718 O O . VAL A 1 95 ? -3.859 12.414 13.891 1 97.94 95 VAL A O 1
ATOM 721 N N . LEU A 1 96 ? -3.064 10.703 15.086 1 98.44 96 LEU A N 1
ATOM 722 C CA . LEU A 1 96 ? -3.004 9.797 13.945 1 98.44 96 LEU A CA 1
ATOM 723 C C . LEU A 1 96 ? -4.387 9.609 13.328 1 98.44 96 LEU A C 1
ATOM 725 O O . LEU A 1 96 ? -4.527 9.609 12.102 1 98.44 96 LEU A O 1
ATOM 729 N N . GLU A 1 97 ? -5.34 9.438 14.164 1 98.31 97 GLU A N 1
ATOM 730 C CA . GLU A 1 97 ? -6.711 9.297 13.672 1 98.31 97 GLU A CA 1
ATOM 731 C C . GLU A 1 97 ? -7.129 10.5 12.844 1 98.31 97 GLU A C 1
ATOM 733 O O . GLU A 1 97 ? -7.672 10.352 11.742 1 98.31 97 GLU A O 1
ATOM 738 N N . TYR A 1 98 ? -6.93 11.664 13.367 1 98.38 98 TYR A N 1
ATOM 739 C CA . TYR A 1 98 ? -7.344 12.875 12.664 1 98.38 98 TYR A CA 1
ATOM 740 C C . TYR A 1 98 ? -6.523 13.07 11.398 1 98.38 98 TYR A C 1
ATOM 742 O O . TYR A 1 98 ? -7.043 13.547 10.383 1 98.38 98 TYR A O 1
ATOM 750 N N . PHE A 1 99 ? -5.219 12.734 11.461 1 98.69 99 PHE A N 1
ATOM 751 C CA . PHE A 1 99 ? -4.367 12.797 10.273 1 98.69 99 PHE A CA 1
ATOM 752 C C . PHE A 1 99 ? -4.941 11.938 9.156 1 98.69 99 PHE A C 1
ATOM 754 O O . PHE A 1 99 ? -5.078 12.406 8.023 1 98.69 99 PHE A O 1
ATOM 761 N N . ILE A 1 100 ? -5.223 10.68 9.438 1 98.69 100 ILE A N 1
ATOM 762 C CA . ILE A 1 100 ? -5.711 9.75 8.43 1 98.69 100 ILE A CA 1
ATOM 763 C C . ILE A 1 100 ? -7.051 10.234 7.883 1 98.69 100 ILE A C 1
ATOM 765 O O . ILE A 1 100 ? -7.301 10.172 6.676 1 98.69 100 ILE A O 1
ATOM 769 N N . PHE A 1 101 ? -7.891 10.727 8.758 1 98.31 101 PHE A N 1
ATOM 770 C CA . PHE A 1 101 ? -9.172 11.289 8.359 1 98.31 101 PHE A CA 1
ATOM 771 C C . PHE A 1 101 ? -8.969 12.445 7.379 1 98.31 101 PHE A C 1
ATOM 773 O O . PHE A 1 101 ? -9.57 12.461 6.305 1 98.31 101 PHE A O 1
ATOM 780 N N . SER A 1 102 ? -8.156 13.359 7.754 1 98.56 102 SER A N 1
ATOM 781 C CA . SER A 1 102 ? -7.895 14.539 6.938 1 98.56 102 SER A CA 1
ATOM 782 C C . SER A 1 102 ? -7.227 14.164 5.621 1 98.56 102 SER A C 1
ATOM 784 O O . SER A 1 102 ? -7.609 14.672 4.562 1 98.56 102 SER A O 1
ATOM 786 N N . PHE A 1 103 ? -6.238 13.281 5.664 1 98.81 103 PHE A N 1
ATOM 787 C CA . PHE A 1 103 ? -5.531 12.812 4.477 1 98.81 103 PHE A CA 1
ATOM 788 C C . PHE A 1 103 ? -6.5 12.188 3.482 1 98.81 103 PHE A C 1
ATOM 790 O O . PHE A 1 103 ? -6.441 12.469 2.285 1 98.81 103 PHE A O 1
ATOM 797 N N . THR A 1 104 ? -7.402 11.32 3.996 1 98.69 104 THR A N 1
ATOM 798 C CA . THR A 1 104 ? -8.367 10.617 3.164 1 98.69 104 THR A CA 1
ATOM 799 C C . THR A 1 104 ? -9.344 11.602 2.523 1 98.69 104 THR A C 1
ATOM 801 O O . THR A 1 104 ? -9.641 11.5 1.328 1 98.69 104 THR A O 1
ATOM 804 N N . ALA A 1 105 ? -9.82 12.539 3.324 1 98.25 105 ALA A N 1
ATOM 805 C CA . ALA A 1 105 ? -10.742 13.555 2.822 1 98.25 105 ALA A CA 1
ATOM 806 C C . ALA A 1 105 ? -10.078 14.406 1.743 1 98.25 105 ALA A C 1
ATOM 808 O O . ALA A 1 105 ? -10.664 14.633 0.678 1 98.25 105 ALA A O 1
ATOM 809 N N . ASP A 1 106 ? -8.898 14.867 2.029 1 98.56 106 ASP A N 1
ATOM 810 C CA . ASP A 1 106 ? -8.156 15.688 1.076 1 98.56 106 ASP A CA 1
ATOM 811 C C . ASP A 1 106 ? -7.902 14.93 -0.222 1 98.56 106 ASP A C 1
ATOM 813 O O . ASP A 1 106 ? -8.031 15.492 -1.312 1 98.56 106 ASP A O 1
ATOM 817 N N . PHE A 1 107 ? -7.488 13.664 -0.119 1 98.75 107 PHE A N 1
ATOM 818 C CA . PHE A 1 107 ? -7.238 12.828 -1.292 1 98.75 107 PHE A CA 1
ATOM 819 C C . PHE A 1 107 ? -8.477 12.758 -2.178 1 98.75 107 PHE A C 1
ATOM 821 O O . PHE A 1 107 ? -8.391 12.961 -3.391 1 98.75 107 PHE A O 1
ATOM 828 N N . GLY A 1 108 ? -9.531 12.453 -1.575 1 98.12 108 GLY A N 1
ATOM 829 C CA . GLY A 1 108 ? -10.781 12.398 -2.318 1 98.12 108 GLY A CA 1
ATOM 830 C C . GLY A 1 108 ? -11.117 13.695 -3.025 1 98.12 108 GLY A C 1
ATOM 831 O O . GLY A 1 108 ? -11.555 13.688 -4.176 1 98.12 108 GLY A O 1
ATOM 832 N N . GLU A 1 109 ? -10.953 14.797 -2.352 1 98 109 GLU A N 1
ATOM 833 C CA . GLU A 1 109 ? -11.242 16.109 -2.924 1 98 109 GLU A CA 1
ATOM 834 C C . GLU A 1 109 ? -10.359 16.391 -4.137 1 98 109 GLU A C 1
ATOM 836 O O . GLU A 1 109 ? -10.852 16.844 -5.172 1 98 109 GLU A O 1
ATOM 841 N N . VAL A 1 110 ? -9.102 16.141 -3.969 1 98.31 110 VAL A N 1
ATOM 842 C CA . VAL A 1 110 ? -8.172 16.391 -5.062 1 98.31 110 VAL A CA 1
ATOM 843 C C . VAL A 1 110 ? -8.531 15.516 -6.262 1 98.31 110 VAL A C 1
ATOM 845 O O . VAL A 1 110 ? -8.531 15.984 -7.402 1 98.31 110 VAL A O 1
ATOM 848 N N . ILE A 1 111 ? -8.805 14.195 -6.066 1 98.12 111 ILE A N 1
ATOM 849 C CA . ILE A 1 111 ? -9.164 13.273 -7.141 1 98.12 111 ILE A CA 1
ATOM 850 C C . ILE A 1 111 ? -10.414 13.781 -7.859 1 98.12 111 ILE A C 1
ATOM 852 O O . ILE A 1 111 ? -10.477 13.758 -9.094 1 98.12 111 ILE A O 1
ATOM 856 N N . GLN A 1 112 ? -11.359 14.281 -7.07 1 97.44 112 GLN A N 1
ATOM 857 C CA . GLN A 1 112 ? -12.578 14.812 -7.664 1 97.44 112 GLN A CA 1
ATOM 858 C C . GLN A 1 112 ? -12.281 16.031 -8.539 1 97.44 112 GLN A C 1
ATOM 860 O O . GLN A 1 112 ? -12.867 16.188 -9.609 1 97.44 112 GLN A O 1
ATOM 865 N N . ASP A 1 113 ? -11.469 16.844 -8.078 1 97.19 113 ASP A N 1
ATOM 866 C CA . ASP A 1 113 ? -11.07 18.016 -8.852 1 97.19 113 ASP A CA 1
ATOM 867 C C . ASP A 1 113 ? -10.414 17.594 -10.172 1 97.19 113 ASP A C 1
ATOM 869 O O . ASP A 1 113 ? -10.672 18.203 -11.211 1 97.19 113 ASP A O 1
ATOM 873 N N . LEU A 1 114 ? -9.57 16.609 -10.086 1 97 114 LEU A N 1
ATOM 874 C CA . LEU A 1 114 ? -8.852 16.141 -11.266 1 97 114 LEU A CA 1
ATOM 875 C C . LEU A 1 114 ? -9.812 15.516 -12.273 1 97 114 LEU A C 1
ATOM 877 O O . LEU A 1 114 ? -9.648 15.695 -13.484 1 97 114 LEU A O 1
ATOM 881 N N . ILE A 1 115 ? -10.766 14.773 -11.805 1 96.12 115 ILE A N 1
ATOM 882 C CA . ILE A 1 115 ? -11.789 14.195 -12.664 1 96.12 115 ILE A CA 1
ATOM 883 C C . ILE A 1 115 ? -12.539 15.312 -13.391 1 96.12 115 ILE A C 1
ATOM 885 O O . ILE A 1 115 ? -12.781 15.219 -14.594 1 96.12 115 ILE A O 1
ATOM 889 N N . ALA A 1 116 ? -12.898 16.344 -12.641 1 94.56 116 ALA A N 1
ATOM 890 C CA . ALA A 1 116 ? -13.648 17.469 -13.203 1 94.56 116 ALA A CA 1
ATOM 891 C C . ALA A 1 116 ? -12.836 18.188 -14.266 1 94.56 116 ALA A C 1
ATOM 893 O O . ALA A 1 116 ? -13.375 18.625 -15.281 1 94.56 116 ALA A O 1
ATOM 894 N N . GLU A 1 117 ? -11.641 18.281 -14.109 1 90.38 117 GLU A N 1
ATOM 895 C CA . GLU A 1 117 ? -10.758 18.969 -15.039 1 90.38 117 GLU A CA 1
ATOM 896 C C . GLU A 1 117 ? -10.594 18.172 -16.344 1 90.38 117 GLU A C 1
ATOM 898 O O . GLU A 1 117 ? -10.414 18.766 -17.406 1 90.38 117 GLU A O 1
ATOM 903 N N . GLU A 1 118 ? -10.445 16.906 -16.297 1 86.62 118 GLU A N 1
ATOM 904 C CA . GLU A 1 118 ? -10.312 16.062 -17.469 1 86.62 118 GLU A CA 1
ATOM 905 C C . GLU A 1 118 ? -11.594 16.062 -18.312 1 86.62 118 GLU A C 1
ATOM 907 O O . GLU A 1 118 ? -11.555 15.867 -19.516 1 86.62 118 GLU A O 1
ATOM 912 N N . ALA A 1 119 ? -12.688 16.203 -17.688 1 80.5 119 ALA A N 1
ATOM 913 C CA . ALA A 1 119 ? -13.969 16.234 -18.375 1 80.5 119 ALA A CA 1
ATOM 914 C C . ALA A 1 119 ? -14.18 17.562 -19.094 1 80.5 119 ALA A C 1
ATOM 916 O O . ALA A 1 119 ? -15.016 17.672 -20 1 80.5 119 ALA A O 1
ATOM 917 N N . GLU A 1 120 ? -13.539 18.672 -18.844 1 72.81 120 GLU A N 1
ATOM 918 C CA . GLU A 1 120 ? -13.633 19.953 -19.531 1 72.81 120 GLU A CA 1
ATOM 919 C C . GLU A 1 120 ? -12.727 19.984 -20.766 1 72.81 120 GLU A C 1
ATOM 921 O O . GLU A 1 120 ? -13.109 20.5 -21.812 1 72.81 120 GLU A O 1
ATOM 926 N N . MET B 1 1 ? -21.406 -25.781 -8.484 1 46.38 1 MET B N 1
ATOM 927 C CA . MET B 1 1 ? -20.719 -24.562 -8.867 1 46.38 1 MET B CA 1
ATOM 928 C C . MET B 1 1 ? -19.219 -24.672 -8.625 1 46.38 1 MET B C 1
ATOM 930 O O . MET B 1 1 ? -18.781 -24.969 -7.512 1 46.38 1 MET B O 1
ATOM 934 N N . LYS B 1 2 ? -18.484 -24.812 -9.711 1 64.81 2 LYS B N 1
ATOM 935 C CA . LYS B 1 2 ? -17.109 -25.297 -9.617 1 64.81 2 LYS B CA 1
ATOM 936 C C . LYS B 1 2 ? -16.219 -24.266 -8.906 1 64.81 2 LYS B C 1
ATOM 938 O O . LYS B 1 2 ? -16.391 -23.062 -9.086 1 64.81 2 LYS B O 1
ATOM 943 N N . ASN B 1 3 ? -15.5 -24.703 -7.914 1 89.25 3 ASN B N 1
ATOM 944 C CA . ASN B 1 3 ? -14.555 -23.875 -7.164 1 89.25 3 ASN B CA 1
ATOM 945 C C . ASN B 1 3 ? -13.43 -23.375 -8.055 1 89.25 3 ASN B C 1
ATOM 947 O O . ASN B 1 3 ? -12.695 -24.156 -8.656 1 89.25 3 ASN B O 1
ATOM 951 N N . VAL B 1 4 ? -13.508 -22.156 -8.422 1 95 4 VAL B N 1
ATOM 952 C CA . VAL B 1 4 ? -12.57 -21.5 -9.328 1 95 4 VAL B CA 1
ATOM 953 C C . VAL B 1 4 ? -11.141 -21.938 -9 1 95 4 VAL B C 1
ATOM 955 O O . VAL B 1 4 ? -10.305 -22.078 -9.891 1 95 4 VAL B O 1
ATOM 958 N N . LEU B 1 5 ? -10.859 -22.219 -7.789 1 97.38 5 LEU B N 1
ATOM 959 C CA . LEU B 1 5 ? -9.516 -22.625 -7.375 1 97.38 5 LEU B CA 1
ATOM 960 C C . LEU B 1 5 ? -9.203 -24.031 -7.859 1 97.38 5 LEU B C 1
ATOM 962 O O . LEU B 1 5 ? -8.062 -24.328 -8.234 1 97.38 5 LEU B O 1
ATOM 966 N N . LEU B 1 6 ? -10.172 -24.859 -7.84 1 96.56 6 LEU B N 1
ATOM 967 C CA . LEU B 1 6 ? -10.031 -26.203 -8.359 1 96.56 6 LEU B CA 1
ATOM 968 C C . LEU B 1 6 ? -9.867 -26.188 -9.875 1 96.56 6 LEU B C 1
ATOM 970 O O . LEU B 1 6 ? -9 -26.875 -10.422 1 96.56 6 LEU B O 1
ATOM 974 N N . ASP B 1 7 ? -10.688 -25.359 -10.508 1 95.69 7 ASP B N 1
ATOM 975 C CA . ASP B 1 7 ? -10.664 -25.266 -11.969 1 95.69 7 ASP B CA 1
ATOM 976 C C . ASP B 1 7 ? -9.312 -24.766 -12.461 1 95.69 7 ASP B C 1
ATOM 978 O O . ASP B 1 7 ? -8.836 -25.203 -13.516 1 95.69 7 ASP B O 1
ATOM 982 N N . LYS B 1 8 ? -8.672 -23.938 -11.672 1 95.94 8 LYS B N 1
ATOM 983 C CA . LYS B 1 8 ? -7.414 -23.328 -12.086 1 95.94 8 LYS B CA 1
ATOM 984 C C . LYS B 1 8 ? -6.223 -24.156 -11.625 1 95.94 8 LYS B C 1
ATOM 986 O O . LYS B 1 8 ? -5.074 -23.828 -11.914 1 95.94 8 LYS B O 1
ATOM 991 N N . GLY B 1 9 ? -6.531 -25.203 -10.867 1 96.44 9 GLY B N 1
ATOM 992 C CA . GLY B 1 9 ? -5.469 -26.094 -10.422 1 96.44 9 GLY B CA 1
ATOM 993 C C . GLY B 1 9 ? -4.719 -25.562 -9.211 1 96.44 9 GLY B C 1
ATOM 994 O O . GLY B 1 9 ? -3.621 -26.031 -8.898 1 96.44 9 GLY B O 1
ATOM 995 N N . ILE B 1 10 ? -5.242 -24.641 -8.516 1 97.88 10 ILE B N 1
ATOM 996 C CA . ILE B 1 10 ? -4.645 -24.062 -7.316 1 97.88 10 ILE B CA 1
ATOM 997 C C . ILE B 1 10 ? -4.898 -24.969 -6.121 1 97.88 10 ILE B C 1
ATOM 999 O O . ILE B 1 10 ? -4.027 -25.141 -5.266 1 97.88 10 ILE B O 1
ATOM 1003 N N . ILE B 1 11 ? -6.059 -25.438 -6.105 1 97.62 11 ILE B N 1
ATOM 1004 C CA . ILE B 1 11 ? -6.398 -26.516 -5.18 1 97.62 11 ILE B CA 1
ATOM 1005 C C . ILE B 1 11 ? -6.582 -27.828 -5.953 1 97.62 11 ILE B C 1
ATOM 1007 O O . ILE B 1 11 ? -7.219 -27.844 -7.008 1 97.62 11 ILE B O 1
ATOM 1011 N N . LEU B 1 12 ? -5.996 -28.844 -5.438 1 96.94 12 LEU B N 1
A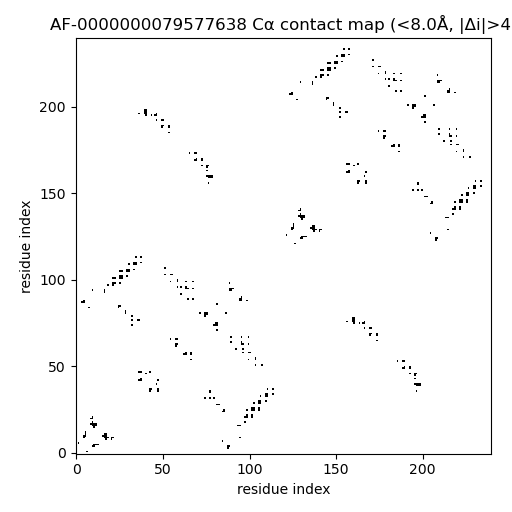TOM 1012 C CA . LEU B 1 12 ? -6.074 -30.156 -6.066 1 96.94 12 LEU B CA 1
ATOM 1013 C C . LEU B 1 12 ? -7.375 -30.859 -5.695 1 96.94 12 LEU B C 1
ATOM 1015 O O . LEU B 1 12 ? -8.023 -30.5 -4.715 1 96.94 12 LEU B O 1
ATOM 1019 N N . PRO B 1 13 ? -7.723 -31.828 -6.539 1 95.12 13 PRO B N 1
ATOM 1020 C CA . PRO B 1 13 ? -8.93 -32.594 -6.211 1 95.12 13 PRO B CA 1
ATOM 1021 C C . PRO B 1 13 ? -8.891 -33.188 -4.801 1 95.12 13 PRO B C 1
ATOM 1023 O O . PRO B 1 13 ? -9.938 -33.344 -4.172 1 95.12 13 PRO B O 1
ATOM 1026 N N . SER B 1 14 ? -7.793 -33.438 -4.297 1 95.75 14 SER B N 1
ATOM 1027 C CA . SER B 1 14 ? -7.609 -33.938 -2.951 1 95.75 14 SER B CA 1
ATOM 1028 C C . SER B 1 14 ? -7.953 -32.906 -1.895 1 95.75 14 SER B C 1
ATOM 1030 O O . SER B 1 14 ? -8.109 -33.25 -0.717 1 95.75 14 SER B O 1
ATOM 1032 N N . GLY B 1 15 ? -7.949 -31.625 -2.303 1 94.62 15 GLY B N 1
ATOM 1033 C CA . GLY B 1 15 ? -8.195 -30.547 -1.37 1 94.62 15 GLY B CA 1
ATOM 1034 C C . GLY B 1 15 ? -6.926 -29.812 -0.962 1 94.62 15 GLY B C 1
ATOM 1035 O O . GLY B 1 15 ? -6.992 -28.734 -0.354 1 94.62 15 GLY B O 1
ATOM 1036 N N . GLU B 1 16 ? -5.809 -30.375 -1.394 1 96.88 16 GLU B N 1
ATOM 1037 C CA . GLU B 1 16 ? -4.523 -29.781 -1.035 1 96.88 16 GLU B CA 1
ATOM 1038 C C . GLU B 1 16 ? -4.176 -28.609 -1.96 1 96.88 16 GLU B C 1
ATOM 1040 O O . GLU B 1 16 ? -4.57 -28.609 -3.127 1 96.88 16 GLU B O 1
ATOM 1045 N N . ILE B 1 17 ? -3.457 -27.688 -1.397 1 97.75 17 ILE B N 1
ATOM 1046 C CA . ILE B 1 17 ? -2.967 -26.578 -2.199 1 97.75 17 ILE B CA 1
ATOM 1047 C C . ILE B 1 17 ? -1.877 -27.062 -3.15 1 97.75 17 ILE B C 1
ATOM 1049 O O . ILE B 1 17 ? -0.993 -27.828 -2.754 1 97.75 17 ILE B O 1
ATOM 1053 N N . SER B 1 18 ? -2.002 -26.703 -4.395 1 98.12 18 SER B N 1
ATOM 1054 C CA . SER B 1 18 ? -0.894 -26.906 -5.32 1 98.12 18 SER B CA 1
ATOM 1055 C C . SER B 1 18 ? 0.177 -25.844 -5.156 1 98.12 18 SER B C 1
ATOM 1057 O O . SER B 1 18 ? 0.119 -24.797 -5.801 1 98.12 18 SER B O 1
ATOM 1059 N N . LYS B 1 19 ? 1.158 -26.109 -4.422 1 97.81 19 LYS B N 1
ATOM 1060 C CA . LYS B 1 19 ? 2.232 -25.156 -4.168 1 97.81 19 LYS B CA 1
ATOM 1061 C C . LYS B 1 19 ? 2.98 -24.812 -5.453 1 97.81 19 LYS B C 1
ATOM 1063 O O . LYS B 1 19 ? 3.375 -23.672 -5.66 1 97.81 19 LYS B O 1
ATOM 1068 N N . ASP B 1 20 ? 3.162 -25.828 -6.27 1 97.44 20 ASP B N 1
ATOM 1069 C CA . ASP B 1 20 ? 3.834 -25.609 -7.547 1 97.44 20 ASP B CA 1
ATOM 1070 C C . ASP B 1 20 ? 3.092 -24.578 -8.391 1 97.44 20 ASP B C 1
ATOM 1072 O O . ASP B 1 20 ? 3.709 -23.688 -8.977 1 97.44 20 ASP B O 1
ATOM 1076 N N . LYS B 1 21 ? 1.81 -24.766 -8.43 1 98 21 LYS B N 1
ATOM 1077 C CA . LYS B 1 21 ? 0.989 -23.844 -9.211 1 98 21 LYS B CA 1
ATOM 1078 C C . LYS B 1 21 ? 1.052 -22.422 -8.641 1 98 21 LYS B C 1
ATOM 1080 O O . LYS B 1 21 ? 1.214 -21.453 -9.383 1 98 21 LYS B O 1
ATOM 1085 N N . VAL B 1 22 ? 0.894 -22.266 -7.34 1 98.12 22 VAL B N 1
ATOM 1086 C CA . VAL B 1 22 ? 0.934 -20.953 -6.699 1 98.12 22 VAL B CA 1
ATOM 1087 C C . VAL B 1 22 ? 2.299 -20.312 -6.926 1 98.12 22 VAL B C 1
ATOM 1089 O O . VAL B 1 22 ? 2.383 -19.125 -7.273 1 98.12 22 VAL B O 1
ATOM 1092 N N . ASN B 1 23 ? 3.359 -21.125 -6.805 1 98 23 ASN B N 1
ATOM 1093 C CA . ASN B 1 23 ? 4.711 -20.625 -7.02 1 98 23 ASN B CA 1
ATOM 1094 C C . ASN B 1 23 ? 4.91 -20.141 -8.453 1 98 23 ASN B C 1
ATOM 1096 O O . ASN B 1 23 ? 5.582 -19.125 -8.688 1 98 23 ASN B O 1
ATOM 1100 N N . LEU B 1 24 ? 4.367 -20.906 -9.336 1 97.5 24 LEU B N 1
ATOM 1101 C CA . LEU B 1 24 ? 4.461 -20.516 -10.742 1 97.5 24 LEU B CA 1
ATOM 1102 C C . LEU B 1 24 ? 3.775 -19.188 -10.984 1 97.5 24 LEU B C 1
ATOM 1104 O O . LEU B 1 24 ? 4.336 -18.297 -11.641 1 97.5 24 LEU B O 1
ATOM 1108 N N . VAL B 1 25 ? 2.594 -19 -10.469 1 97.5 25 VAL B N 1
ATOM 1109 C CA . VAL B 1 25 ? 1.825 -17.781 -10.664 1 97.5 25 VAL B CA 1
ATOM 1110 C C . VAL B 1 25 ? 2.531 -16.609 -9.969 1 97.5 25 VAL B C 1
ATOM 1112 O O . VAL B 1 25 ? 2.732 -15.555 -10.578 1 97.5 25 VAL B O 1
ATOM 1115 N N . THR B 1 26 ? 2.936 -16.781 -8.695 1 97.81 26 THR B N 1
ATOM 1116 C CA . THR B 1 26 ? 3.586 -15.711 -7.945 1 97.81 26 THR B CA 1
ATOM 1117 C C . THR B 1 26 ? 4.914 -15.328 -8.586 1 97.81 26 THR B C 1
ATOM 1119 O O . THR B 1 26 ? 5.246 -14.141 -8.688 1 97.81 26 THR B O 1
ATOM 1122 N N . GLY B 1 27 ? 5.652 -16.312 -8.984 1 96.5 27 GLY B N 1
ATOM 1123 C CA . GLY B 1 27 ? 6.91 -16.031 -9.656 1 96.5 27 GLY B CA 1
ATOM 1124 C C . GLY B 1 27 ? 6.746 -15.172 -10.891 1 96.5 27 GLY B C 1
ATOM 1125 O O . GLY B 1 27 ? 7.52 -14.234 -11.109 1 96.5 27 GLY B O 1
ATOM 1126 N N . ALA B 1 28 ? 5.695 -15.43 -11.648 1 96.56 28 ALA B N 1
ATOM 1127 C CA . ALA B 1 28 ? 5.441 -14.727 -12.906 1 96.56 28 ALA B CA 1
ATOM 1128 C C . ALA B 1 28 ? 5.035 -13.281 -12.648 1 96.56 28 ALA B C 1
ATOM 1130 O O . ALA B 1 28 ? 5.398 -12.383 -13.406 1 96.56 28 ALA B O 1
ATOM 1131 N N . ILE B 1 29 ? 4.367 -13.039 -11.523 1 97.19 29 ILE B N 1
ATOM 1132 C CA . ILE B 1 29 ? 3.826 -11.695 -11.367 1 97.19 29 ILE B CA 1
ATOM 1133 C C . ILE B 1 29 ? 4.754 -10.859 -10.484 1 97.19 29 ILE B C 1
ATOM 1135 O O . ILE B 1 29 ? 4.734 -9.633 -10.539 1 97.19 29 ILE B O 1
ATOM 1139 N N . THR B 1 30 ? 5.543 -11.508 -9.656 1 98.44 30 THR B N 1
ATOM 1140 C CA . THR B 1 30 ? 6.355 -10.766 -8.695 1 98.44 30 THR B CA 1
ATOM 1141 C C . THR B 1 30 ? 7.539 -10.102 -9.391 1 98.44 30 THR B C 1
ATOM 1143 O O . THR B 1 30 ? 7.926 -8.984 -9.039 1 98.44 30 THR B O 1
ATOM 1146 N N . GLN B 1 31 ? 8.125 -10.789 -10.359 1 97.81 31 GLN B N 1
ATOM 1147 C CA . GLN B 1 31 ? 9.328 -10.281 -11 1 97.81 31 GLN B CA 1
ATOM 1148 C C . GLN B 1 31 ? 9.07 -8.914 -11.641 1 97.81 31 GLN B C 1
ATOM 1150 O O . GLN B 1 31 ? 9.75 -7.938 -11.312 1 97.81 31 GLN B O 1
ATOM 1155 N N . PRO B 1 32 ? 8.078 -8.812 -12.523 1 97.75 32 PRO B N 1
ATOM 1156 C CA . PRO B 1 32 ? 7.836 -7.488 -13.109 1 97.75 32 PRO B CA 1
ATOM 1157 C C . PRO B 1 32 ? 7.512 -6.43 -12.062 1 97.75 32 PRO B C 1
ATOM 1159 O O . PRO B 1 32 ? 7.906 -5.27 -12.203 1 97.75 32 PRO B O 1
ATOM 1162 N N . PHE B 1 33 ? 6.809 -6.754 -11.039 1 98.56 33 PHE B N 1
ATOM 1163 C CA . PHE B 1 33 ? 6.453 -5.82 -9.977 1 98.56 33 PHE B CA 1
ATOM 1164 C C . PHE B 1 33 ? 7.703 -5.309 -9.266 1 98.56 33 PHE B C 1
ATOM 1166 O O . PHE B 1 33 ? 7.871 -4.102 -9.078 1 98.56 33 PHE B O 1
ATOM 1173 N N . ALA B 1 34 ? 8.555 -6.215 -8.852 1 98.38 34 ALA B N 1
ATOM 1174 C CA . ALA B 1 34 ? 9.781 -5.859 -8.141 1 98.38 34 ALA B CA 1
ATOM 1175 C C . ALA B 1 34 ? 10.68 -4.977 -9.008 1 98.38 34 ALA B C 1
ATOM 1177 O O . ALA B 1 34 ? 11.258 -4.004 -8.516 1 98.38 34 ALA B O 1
ATOM 1178 N N . GLU B 1 35 ? 10.742 -5.336 -10.211 1 97.62 35 GLU B N 1
ATOM 1179 C CA . GLU B 1 35 ? 11.547 -4.547 -11.141 1 97.62 35 GLU B CA 1
ATOM 1180 C C . GLU B 1 35 ? 10.992 -3.135 -11.289 1 97.62 35 GLU B C 1
ATOM 1182 O O . GLU B 1 35 ? 11.75 -2.162 -11.312 1 97.62 35 GLU B O 1
ATOM 1187 N N . MET B 1 36 ? 9.664 -3 -11.422 1 96.88 36 MET B N 1
ATOM 1188 C CA . MET B 1 36 ? 9.039 -1.687 -11.555 1 96.88 36 MET B CA 1
ATOM 1189 C C . MET B 1 36 ? 9.266 -0.855 -10.289 1 96.88 36 MET B C 1
ATOM 1191 O O . MET B 1 36 ? 9.555 0.34 -10.375 1 96.88 36 MET B O 1
ATOM 1195 N N . VAL B 1 37 ? 9.117 -1.489 -9.109 1 97.44 37 VAL B N 1
ATOM 1196 C CA . VAL B 1 37 ? 9.398 -0.818 -7.848 1 97.44 37 VAL B CA 1
ATOM 1197 C C . VAL B 1 37 ? 10.828 -0.281 -7.852 1 97.44 37 VAL B C 1
ATOM 1199 O O . VAL B 1 37 ? 11.062 0.877 -7.5 1 97.44 37 VAL B O 1
ATOM 1202 N N . TRP B 1 38 ? 11.719 -1.123 -8.328 1 97.12 38 TRP B N 1
ATOM 1203 C CA . TRP B 1 38 ? 13.141 -0.78 -8.336 1 97.12 38 TRP B CA 1
ATOM 1204 C C . TRP B 1 38 ? 13.406 0.415 -9.242 1 97.12 38 TRP B C 1
ATOM 1206 O O . TRP B 1 38 ? 14.055 1.381 -8.836 1 97.12 38 TRP B O 1
ATOM 1216 N N . VAL B 1 39 ? 12.875 0.351 -10.375 1 94.88 39 VAL B N 1
ATOM 1217 C CA . VAL B 1 39 ? 13.117 1.395 -11.359 1 94.88 39 VAL B CA 1
ATOM 1218 C C . VAL B 1 39 ? 12.438 2.691 -10.922 1 94.88 39 VAL B C 1
ATOM 1220 O O . VAL B 1 39 ? 13.047 3.766 -10.984 1 94.88 39 VAL B O 1
ATOM 1223 N N . THR B 1 40 ? 11.211 2.605 -10.484 1 93.62 40 THR B N 1
ATOM 1224 C CA . THR B 1 40 ? 10.43 3.785 -10.125 1 93.62 40 THR B CA 1
ATOM 1225 C C . THR B 1 40 ? 11.062 4.508 -8.938 1 93.62 40 THR B C 1
ATOM 1227 O O . THR B 1 40 ? 11.039 5.738 -8.875 1 93.62 40 THR B O 1
ATOM 1230 N N . THR B 1 41 ? 11.617 3.789 -8.039 1 95 41 THR B N 1
ATOM 1231 C CA . THR B 1 41 ? 12.172 4.395 -6.832 1 95 41 THR B CA 1
ATOM 1232 C C . THR B 1 41 ? 13.648 4.727 -7.031 1 95 41 THR B C 1
ATOM 1234 O O . THR B 1 41 ? 14.258 5.391 -6.191 1 95 41 THR B O 1
ATOM 1237 N N . GLY B 1 42 ? 14.227 4.262 -8.117 1 94.56 42 GLY B N 1
ATOM 1238 C CA . GLY B 1 42 ? 15.664 4.383 -8.312 1 94.56 42 GLY B CA 1
ATOM 1239 C C . GLY B 1 42 ? 16.469 3.561 -7.324 1 94.56 42 GLY B C 1
ATOM 1240 O O . GLY B 1 42 ? 17.531 3.992 -6.867 1 94.56 42 GLY B O 1
ATOM 1241 N N . GLY B 1 43 ? 15.82 2.424 -6.949 1 95.06 43 GLY B N 1
ATOM 1242 C CA . GLY B 1 43 ? 16.5 1.544 -6.012 1 95.06 43 GLY B CA 1
ATOM 1243 C C . GLY B 1 43 ? 16.547 2.094 -4.602 1 95.06 43 GLY B C 1
ATOM 1244 O O . GLY B 1 43 ? 17.484 1.81 -3.85 1 95.06 43 GLY B O 1
ATOM 1245 N N . ASP B 1 44 ? 15.641 3.02 -4.23 1 96.5 44 ASP B N 1
ATOM 1246 C CA . ASP B 1 44 ? 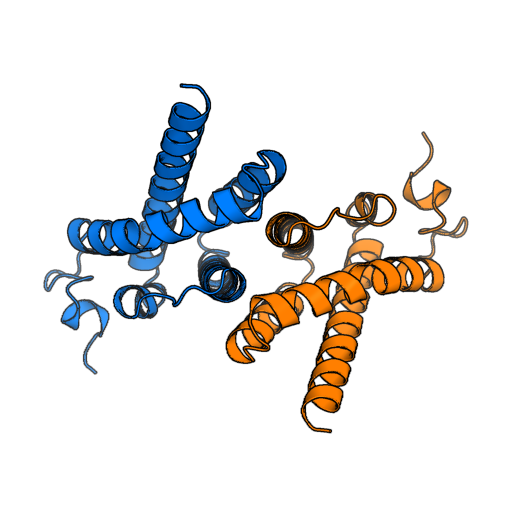15.57 3.566 -2.877 1 96.5 44 ASP B CA 1
ATOM 1247 C C . ASP B 1 44 ? 15.312 2.467 -1.852 1 96.5 44 ASP B C 1
ATOM 1249 O O . ASP B 1 44 ? 14.18 2.016 -1.687 1 96.5 44 ASP B O 1
ATOM 1253 N N . MET B 1 45 ? 16.281 2.121 -1.092 1 96.19 45 MET B N 1
ATOM 1254 C CA . MET B 1 45 ? 16.219 0.974 -0.189 1 96.19 45 MET B CA 1
ATOM 1255 C C . MET B 1 45 ? 15.297 1.256 0.99 1 96.19 45 MET B C 1
ATOM 1257 O O . MET B 1 45 ? 14.766 0.329 1.601 1 96.19 45 MET B O 1
ATOM 1261 N N . GLU B 1 46 ? 15.195 2.514 1.322 1 96.88 46 GLU B N 1
ATOM 1262 C CA . GLU B 1 46 ? 14.242 2.838 2.383 1 96.88 46 GLU B CA 1
ATOM 1263 C C . GLU B 1 46 ? 12.82 2.457 1.985 1 96.88 46 GLU B C 1
ATOM 1265 O O . GLU B 1 46 ? 12.102 1.826 2.762 1 96.88 46 GLU B O 1
ATOM 1270 N N . THR B 1 47 ? 12.469 2.816 0.779 1 97.81 47 THR B N 1
ATOM 1271 C CA . THR B 1 47 ? 11.141 2.477 0.279 1 97.81 47 THR B CA 1
ATOM 1272 C C . THR B 1 47 ? 10.992 0.966 0.125 1 97.81 47 THR B C 1
ATOM 1274 O O . THR B 1 47 ? 9.969 0.394 0.517 1 97.81 47 THR B O 1
ATOM 1277 N N . VAL B 1 48 ? 11.969 0.305 -0.386 1 98.19 48 VAL B N 1
ATOM 1278 C CA . VAL B 1 48 ? 11.953 -1.144 -0.559 1 98.19 48 VAL B CA 1
ATOM 1279 C C . VAL B 1 48 ? 11.797 -1.825 0.799 1 98.19 48 VAL B C 1
ATOM 1281 O O . VAL B 1 48 ? 11.016 -2.766 0.94 1 98.19 48 VAL B O 1
ATOM 1284 N N . ASN B 1 49 ? 12.492 -1.349 1.748 1 97.94 49 ASN B N 1
ATOM 1285 C CA . ASN B 1 49 ? 12.398 -1.911 3.092 1 97.94 49 ASN B CA 1
ATOM 1286 C C . ASN B 1 49 ? 11.016 -1.693 3.695 1 97.94 49 ASN B C 1
ATOM 1288 O O . ASN B 1 49 ? 10.484 -2.574 4.375 1 97.94 49 ASN B O 1
ATOM 1292 N N . ARG B 1 50 ? 10.508 -0.516 3.492 1 97.94 50 ARG B N 1
ATOM 1293 C CA . ARG B 1 50 ? 9.156 -0.257 3.982 1 97.94 50 ARG B CA 1
ATOM 1294 C C . ARG B 1 50 ? 8.156 -1.222 3.361 1 97.94 50 ARG B C 1
ATOM 1296 O O . ARG B 1 50 ? 7.277 -1.742 4.051 1 97.94 50 ARG B O 1
ATOM 1303 N N . LEU B 1 51 ? 8.258 -1.427 2.062 1 98.69 51 LEU B N 1
ATOM 1304 C CA . LEU B 1 51 ? 7.375 -2.363 1.375 1 98.69 51 LEU B CA 1
ATOM 1305 C C . LEU B 1 51 ? 7.559 -3.777 1.913 1 98.69 51 LEU B C 1
ATOM 1307 O O . LEU B 1 51 ? 6.578 -4.457 2.229 1 98.69 51 LEU B O 1
ATOM 1311 N N . THR B 1 52 ? 8.75 -4.176 2.068 1 98.31 52 THR B N 1
ATOM 1312 C CA . THR B 1 52 ? 9.047 -5.496 2.613 1 98.31 52 THR B CA 1
ATOM 1313 C C . THR B 1 52 ? 8.469 -5.645 4.02 1 98.31 52 THR B C 1
ATOM 1315 O O . THR B 1 52 ? 7.887 -6.68 4.352 1 98.31 52 THR B O 1
ATOM 1318 N N . ASP B 1 53 ? 8.633 -4.648 4.77 1 98 53 ASP B N 1
ATOM 1319 C CA . ASP B 1 53 ? 8.102 -4.66 6.125 1 98 53 ASP B CA 1
ATOM 1320 C C . ASP B 1 53 ? 6.586 -4.855 6.121 1 98 53 ASP B C 1
ATOM 1322 O O . ASP B 1 53 ? 6.051 -5.617 6.926 1 98 53 ASP B O 1
ATOM 1326 N N . VAL B 1 54 ? 5.922 -4.172 5.238 1 98.25 54 VAL B N 1
ATOM 1327 C CA . VAL B 1 54 ? 4.473 -4.309 5.121 1 98.25 54 VAL B CA 1
ATOM 1328 C C . VAL B 1 54 ? 4.117 -5.738 4.73 1 98.25 54 VAL B C 1
ATOM 1330 O O . VAL B 1 54 ? 3.256 -6.363 5.352 1 98.25 54 VAL B O 1
ATOM 1333 N N . LEU B 1 55 ? 4.793 -6.285 3.777 1 98.56 55 LEU B N 1
ATOM 1334 C CA . LEU B 1 55 ? 4.527 -7.637 3.293 1 98.56 55 LEU B CA 1
ATOM 1335 C C . LEU B 1 55 ? 4.723 -8.664 4.406 1 98.56 55 LEU B C 1
ATOM 1337 O O . LEU B 1 55 ? 3.936 -9.602 4.535 1 98.56 55 LEU B O 1
ATOM 1341 N N . VAL B 1 56 ? 5.68 -8.453 5.211 1 97.94 56 VAL B N 1
ATOM 1342 C CA . VAL B 1 56 ? 6.035 -9.43 6.234 1 97.94 56 VAL B CA 1
ATOM 1343 C C . VAL B 1 56 ? 5.121 -9.266 7.445 1 97.94 56 VAL B C 1
ATOM 1345 O O . VAL B 1 56 ? 4.551 -10.234 7.941 1 97.94 56 VAL B O 1
ATOM 1348 N N . THR B 1 57 ? 4.918 -8.07 7.867 1 97.06 57 THR B N 1
ATOM 1349 C CA . THR B 1 57 ? 4.227 -7.836 9.133 1 97.06 57 THR B CA 1
ATOM 1350 C C . THR B 1 57 ? 2.723 -8.039 8.969 1 97.06 57 THR B C 1
ATOM 1352 O O . THR B 1 57 ? 2.027 -8.375 9.93 1 97.06 57 THR 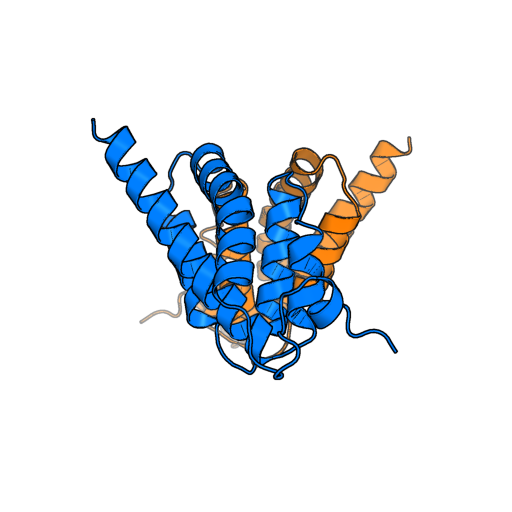B O 1
ATOM 1355 N N . MET B 1 58 ? 2.248 -7.91 7.758 1 98 58 MET B N 1
ATOM 1356 C CA . MET B 1 58 ? 0.808 -8.055 7.566 1 98 58 MET B CA 1
ATOM 1357 C C . MET B 1 58 ? 0.458 -9.469 7.125 1 98 58 MET B C 1
ATOM 1359 O O . MET B 1 58 ? -0.707 -9.773 6.859 1 98 58 MET B O 1
ATOM 1363 N N . ASN B 1 59 ? 1.45 -10.359 7.059 1 97.56 59 ASN B N 1
ATOM 1364 C CA . ASN B 1 59 ? 1.151 -11.758 6.777 1 97.56 59 ASN B CA 1
ATOM 1365 C C . ASN B 1 59 ? 0.668 -12.492 8.023 1 97.56 59 ASN B C 1
ATOM 1367 O O . ASN B 1 59 ? 1.308 -13.445 8.477 1 97.56 59 ASN B O 1
ATOM 1371 N N . THR B 1 60 ? -0.406 -12.07 8.594 1 97.56 60 THR B N 1
ATOM 1372 C CA . THR B 1 60 ? -1.121 -12.688 9.703 1 97.56 60 THR B CA 1
ATOM 1373 C C . THR B 1 60 ? -2.543 -13.055 9.297 1 97.56 60 THR B C 1
ATOM 1375 O O . THR B 1 60 ? -3.096 -12.477 8.352 1 97.56 60 THR B O 1
ATOM 1378 N N . PRO B 1 61 ? -3.129 -14 9.984 1 96.75 61 PRO B N 1
ATOM 1379 C CA . PRO B 1 61 ? -4.492 -14.391 9.609 1 96.75 61 PRO B CA 1
ATOM 1380 C C . PRO B 1 61 ? -5.457 -13.211 9.586 1 96.75 61 PRO B C 1
ATOM 1382 O O . PRO B 1 61 ? -6.34 -13.148 8.727 1 96.75 61 PRO B O 1
ATOM 1385 N N . ALA B 1 62 ? -5.289 -12.227 10.438 1 95.56 62 ALA B N 1
ATOM 1386 C CA . ALA B 1 62 ? -6.203 -11.094 10.57 1 95.56 62 ALA B CA 1
ATOM 1387 C C . ALA B 1 62 ? -5.973 -10.07 9.461 1 95.56 62 ALA B C 1
ATOM 1389 O O . ALA B 1 62 ? -6.879 -9.32 9.102 1 95.56 62 ALA B O 1
ATOM 1390 N N . ASP B 1 63 ? -4.777 -10.086 8.828 1 97.44 63 ASP B N 1
ATOM 1391 C CA . ASP B 1 63 ? -4.422 -8.961 7.969 1 97.44 63 ASP B CA 1
ATOM 1392 C C . ASP B 1 63 ? -4.238 -9.414 6.52 1 97.44 63 ASP B C 1
ATOM 1394 O O . ASP B 1 63 ? -4.168 -8.586 5.609 1 97.44 63 ASP B O 1
ATOM 1398 N N . ARG B 1 64 ? -4.234 -10.672 6.227 1 98.06 64 ARG B N 1
ATOM 1399 C CA . ARG B 1 64 ? -3.859 -11.18 4.91 1 98.06 64 ARG 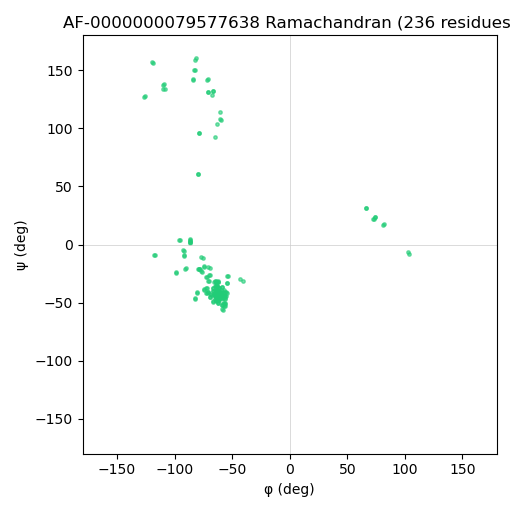B CA 1
ATOM 1400 C C . ARG B 1 64 ? -4.836 -10.695 3.84 1 98.06 64 ARG B C 1
ATOM 1402 O O . ARG B 1 64 ? -4.43 -10.383 2.721 1 98.06 64 ARG B O 1
ATOM 1409 N N . GLY B 1 65 ? -6.082 -10.742 4.188 1 97.19 65 GLY B N 1
ATOM 1410 C CA . GLY B 1 65 ? -7.051 -10.234 3.236 1 97.19 65 GLY B CA 1
ATOM 1411 C C . GLY B 1 65 ? -6.801 -8.789 2.846 1 97.19 65 GLY B C 1
ATOM 1412 O O . GLY B 1 65 ? -6.871 -8.438 1.666 1 97.19 65 GLY B O 1
ATOM 1413 N N . LYS B 1 66 ? -6.512 -7.934 3.832 1 97.69 66 LYS B N 1
ATOM 1414 C CA . LYS B 1 66 ? -6.188 -6.531 3.576 1 97.69 66 LYS B CA 1
ATOM 1415 C C . LYS B 1 66 ? -4.902 -6.41 2.756 1 97.69 66 LYS B C 1
ATOM 1417 O O . LYS B 1 66 ? -4.824 -5.594 1.836 1 97.69 66 LYS B O 1
ATOM 1422 N N . LEU B 1 67 ? -3.943 -7.25 3.121 1 98.62 67 LEU B N 1
ATOM 1423 C CA . LEU B 1 67 ? -2.666 -7.215 2.418 1 98.62 67 LEU B CA 1
ATOM 1424 C C . LEU B 1 67 ? -2.848 -7.555 0.942 1 98.62 67 LEU B C 1
ATOM 1426 O O . LEU B 1 67 ? -2.213 -6.945 0.079 1 98.62 67 LEU B O 1
ATOM 1430 N N . PHE B 1 68 ? -3.684 -8.5 0.67 1 98.62 68 PHE B N 1
ATOM 1431 C CA . PHE B 1 68 ? -3.949 -8.883 -0.712 1 98.62 68 PHE B CA 1
ATOM 1432 C C . PHE B 1 68 ? -4.523 -7.711 -1.499 1 98.62 68 PHE B C 1
ATOM 1434 O O . PHE B 1 68 ? -4.121 -7.465 -2.639 1 98.62 68 PHE B O 1
ATOM 1441 N N . LYS B 1 69 ? -5.414 -6.961 -0.901 1 97.88 69 LYS B N 1
ATOM 1442 C CA . LYS B 1 69 ? -5.98 -5.77 -1.521 1 97.88 69 LYS B CA 1
ATOM 1443 C C . LYS B 1 69 ? -4.91 -4.707 -1.758 1 97.88 69 LYS B C 1
ATOM 1445 O O . LYS B 1 69 ? -4.914 -4.035 -2.791 1 97.88 69 LYS B O 1
ATOM 1450 N N . ILE B 1 70 ? -4.043 -4.566 -0.837 1 98.69 70 ILE B N 1
ATOM 1451 C CA . ILE B 1 70 ? -2.953 -3.598 -0.936 1 98.69 70 ILE B CA 1
ATOM 1452 C C . ILE B 1 70 ? -2.033 -3.973 -2.094 1 98.69 70 ILE B C 1
ATOM 1454 O O . ILE B 1 70 ? -1.637 -3.113 -2.885 1 98.69 70 ILE B O 1
ATOM 1458 N N . ILE B 1 71 ? -1.734 -5.289 -2.211 1 98.75 71 ILE B N 1
ATOM 1459 C CA . ILE B 1 71 ? -0.884 -5.758 -3.301 1 98.75 71 ILE B CA 1
ATOM 1460 C C . ILE B 1 71 ? -1.537 -5.434 -4.641 1 98.75 71 ILE B C 1
ATOM 1462 O O . ILE B 1 71 ? -0.882 -4.914 -5.547 1 98.75 71 ILE B O 1
ATOM 1466 N N . LYS B 1 72 ? -2.791 -5.684 -4.762 1 97.88 72 LYS B N 1
ATOM 1467 C CA . LYS B 1 72 ? -3.512 -5.371 -5.992 1 97.88 72 LYS B CA 1
ATOM 1468 C C . LYS B 1 72 ? -3.465 -3.877 -6.293 1 97.88 72 LYS B C 1
ATOM 1470 O O . LYS B 1 72 ? -3.26 -3.477 -7.438 1 97.88 72 LYS B O 1
ATOM 1475 N N . MET B 1 73 ? -3.691 -3.123 -5.266 1 98.19 73 MET B N 1
ATOM 1476 C CA . MET B 1 73 ? -3.617 -1.672 -5.41 1 98.19 73 MET B CA 1
ATOM 1477 C C . MET B 1 73 ? -2.23 -1.242 -5.879 1 98.19 73 MET B C 1
ATOM 1479 O O . MET B 1 73 ? -2.104 -0.399 -6.77 1 98.19 73 MET B O 1
ATOM 1483 N N . LEU B 1 74 ? -1.186 -1.822 -5.359 1 98.62 74 LEU B N 1
ATOM 1484 C CA . LEU B 1 74 ? 0.184 -1.479 -5.73 1 98.62 74 LEU B CA 1
ATOM 1485 C C . LEU B 1 74 ? 0.447 -1.801 -7.195 1 98.62 74 LEU B C 1
ATOM 1487 O O . LEU B 1 74 ? 1.146 -1.054 -7.883 1 98.62 74 LEU B O 1
ATOM 1491 N N . TYR B 1 75 ? -0.08 -2.949 -7.664 1 98.06 75 TYR B N 1
ATOM 1492 C CA . TYR B 1 75 ? 0.047 -3.254 -9.086 1 98.06 75 TYR B CA 1
ATOM 1493 C C . TYR B 1 75 ? -0.547 -2.139 -9.938 1 98.06 75 TYR B C 1
ATOM 1495 O O . TYR B 1 75 ? 0.078 -1.682 -10.898 1 98.06 75 TYR B O 1
ATOM 1503 N N . GLY B 1 76 ? -1.72 -1.707 -9.562 1 96.38 76 GLY B N 1
ATOM 150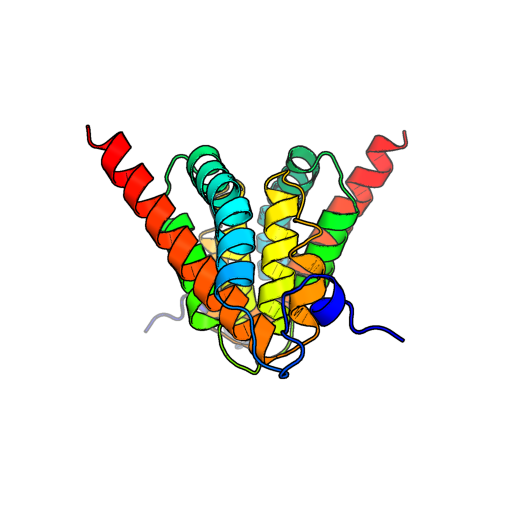4 C CA . GLY B 1 76 ? -2.34 -0.593 -10.266 1 96.38 76 GLY B CA 1
ATOM 1505 C C . GLY B 1 76 ? -1.506 0.674 -10.227 1 96.38 76 GLY B C 1
ATOM 1506 O O . GLY B 1 76 ? -1.361 1.359 -11.242 1 96.38 76 GLY B O 1
ATOM 1507 N N . LEU B 1 77 ? -0.943 0.987 -9.086 1 97.12 77 LEU B N 1
ATOM 1508 C CA . LEU B 1 77 ? -0.139 2.191 -8.906 1 97.12 77 LEU B CA 1
ATOM 1509 C C . LEU B 1 77 ? 1.118 2.141 -9.766 1 97.12 77 LEU B C 1
ATOM 1511 O O . LEU B 1 77 ? 1.605 3.178 -10.219 1 97.12 77 LEU B O 1
ATOM 1515 N N . MET B 1 78 ? 1.604 0.96 -9.953 1 95.81 78 MET B N 1
ATOM 1516 C CA . MET B 1 78 ? 2.809 0.786 -10.758 1 95.81 78 MET B CA 1
ATOM 1517 C C . MET B 1 78 ? 2.461 0.648 -12.242 1 95.81 78 MET B C 1
ATOM 1519 O O . MET B 1 78 ? 3.34 0.403 -13.07 1 95.81 78 MET B O 1
ATOM 1523 N N . GLY B 1 79 ? 1.197 0.747 -12.578 1 92.31 79 GLY B N 1
ATOM 1524 C CA . GLY B 1 79 ? 0.773 0.634 -13.969 1 92.31 79 GLY B CA 1
ATOM 1525 C C . GLY B 1 79 ? 0.817 -0.789 -14.492 1 92.31 79 GLY B C 1
ATOM 1526 O O . GLY B 1 79 ? 1.006 -1.009 -15.688 1 92.31 79 GLY B O 1
ATOM 1527 N N . LEU B 1 80 ? 0.747 -1.745 -13.617 1 95.5 80 LEU B N 1
ATOM 1528 C CA . LEU B 1 80 ? 0.796 -3.154 -13.992 1 95.5 80 LEU B CA 1
ATOM 1529 C C . LEU B 1 80 ? -0.566 -3.814 -13.805 1 95.5 80 LEU B C 1
ATOM 1531 O O . LEU B 1 80 ? -1.268 -3.533 -12.828 1 95.5 80 LEU B O 1
ATOM 1535 N N . PRO B 1 81 ? -0.909 -4.598 -14.742 1 93.88 81 PRO B N 1
ATOM 1536 C CA . PRO B 1 81 ? -2.102 -5.414 -14.5 1 93.88 81 PRO B CA 1
ATOM 1537 C C . PRO B 1 81 ? -1.867 -6.512 -13.469 1 93.88 81 PRO B C 1
ATOM 1539 O O . PRO B 1 81 ? -0.783 -7.098 -13.422 1 93.88 81 PRO B O 1
ATOM 1542 N N . PHE B 1 82 ? -2.898 -6.727 -12.664 1 96 82 PHE B N 1
ATOM 1543 C CA . PHE B 1 82 ? -2.816 -7.871 -11.766 1 96 82 PHE B CA 1
ATOM 1544 C C . PHE B 1 82 ? -3.252 -9.148 -12.477 1 96 82 PHE B C 1
ATOM 1546 O O . PHE B 1 82 ? -4.203 -9.141 -13.258 1 96 82 PHE B O 1
ATOM 1553 N N . SER B 1 83 ? -2.605 -10.203 -12.195 1 96.38 83 SER B N 1
ATOM 1554 C CA . SER B 1 83 ? -2.801 -11.477 -12.891 1 96.38 83 SER B CA 1
ATOM 1555 C C . SER B 1 83 ? -4.188 -12.047 -12.609 1 96.38 83 SER B C 1
ATOM 1557 O O . SER B 1 83 ? -4.582 -12.195 -11.453 1 96.38 83 SER B O 1
ATOM 1559 N N . GLU B 1 84 ? -4.816 -12.445 -13.672 1 95.5 84 GLU B N 1
ATOM 1560 C CA . GLU B 1 84 ? -6.109 -13.109 -13.555 1 95.5 84 GLU B CA 1
ATOM 1561 C C . GLU B 1 84 ? -5.977 -14.438 -12.812 1 95.5 84 GLU B C 1
ATOM 1563 O O . GLU B 1 84 ? -6.91 -14.875 -12.133 1 95.5 84 GLU B O 1
ATOM 1568 N N . GLU B 1 85 ? -4.871 -15.031 -12.969 1 96.06 85 GLU B N 1
ATOM 1569 C CA . GLU B 1 85 ? -4.625 -16.312 -12.32 1 96.06 85 GLU B CA 1
ATOM 1570 C C . GLU B 1 85 ? -4.477 -16.141 -10.805 1 96.06 85 GLU B C 1
ATOM 1572 O O . GLU B 1 85 ? -4.805 -17.047 -10.039 1 96.06 85 GLU B O 1
ATOM 1577 N N . ALA B 1 86 ? -4.07 -14.992 -10.391 1 97.69 86 ALA B N 1
ATOM 1578 C CA . ALA B 1 86 ? -3.838 -14.75 -8.977 1 97.69 86 ALA B CA 1
ATOM 1579 C C . ALA B 1 86 ? -5.098 -14.219 -8.297 1 97.69 86 ALA B C 1
ATOM 1581 O O . ALA B 1 86 ? -5.254 -14.344 -7.078 1 97.69 86 ALA B O 1
ATOM 1582 N N . GLU B 1 87 ? -5.992 -13.68 -9.023 1 97.12 87 GLU B N 1
ATOM 1583 C CA . GLU B 1 87 ? -7.168 -12.961 -8.539 1 97.12 87 GLU B CA 1
ATOM 1584 C C . GLU B 1 87 ? -7.973 -13.82 -7.566 1 97.12 87 GLU B C 1
ATOM 1586 O O . GLU B 1 87 ? -8.383 -13.344 -6.504 1 97.12 87 GLU B O 1
ATOM 1591 N N . PRO B 1 88 ? -8.141 -15.047 -7.82 1 97.06 88 PRO B N 1
ATOM 1592 C CA . PRO B 1 88 ? -9.031 -15.812 -6.953 1 97.06 88 PRO B CA 1
ATOM 1593 C C . PRO B 1 88 ? -8.32 -16.375 -5.719 1 97.06 88 PRO B C 1
ATOM 1595 O O . PRO B 1 88 ? -8.945 -17.047 -4.898 1 97.06 88 PRO B O 1
ATOM 1598 N N . MET B 1 89 ? -7.156 -16.062 -5.535 1 97.38 89 MET B N 1
ATOM 1599 C CA . MET B 1 89 ? -6.371 -16.75 -4.516 1 97.38 89 MET B CA 1
ATOM 1600 C C . MET B 1 89 ? -6.742 -16.25 -3.119 1 97.38 89 MET B C 1
ATOM 1602 O O . MET B 1 89 ? -6.387 -16.891 -2.119 1 97.38 89 MET B O 1
ATOM 1606 N N . ASP B 1 90 ? -7.457 -15.227 -3.039 1 96.81 90 ASP B N 1
ATOM 1607 C CA . ASP B 1 90 ? -7.891 -14.734 -1.732 1 96.81 90 ASP B CA 1
ATOM 1608 C C . ASP B 1 90 ? -9.18 -15.43 -1.292 1 96.81 90 ASP B C 1
ATOM 1610 O O . ASP B 1 90 ? -9.688 -15.164 -0.201 1 96.81 90 ASP B O 1
ATOM 1614 N N . ALA B 1 91 ? -9.695 -16.344 -2.059 1 96.69 91 ALA B N 1
ATOM 1615 C CA . ALA B 1 91 ? -10.953 -17.016 -1.749 1 96.69 91 ALA B CA 1
ATOM 1616 C C . ALA B 1 91 ? -10.758 -18.094 -0.693 1 96.69 91 ALA B C 1
ATOM 1618 O O . ALA B 1 91 ? -11.727 -18.562 -0.093 1 96.69 91 ALA B O 1
ATOM 1619 N N . ASP B 1 92 ? -9.594 -18.562 -0.511 1 96.94 92 ASP B N 1
ATOM 1620 C CA . ASP B 1 92 ? -9.25 -19.594 0.469 1 96.94 92 ASP B CA 1
ATOM 1621 C C . ASP B 1 92 ? -8.109 -19.141 1.368 1 96.94 92 ASP B C 1
ATOM 1623 O O . ASP B 1 92 ? -7.031 -18.781 0.879 1 96.94 92 ASP B O 1
ATOM 1627 N N . PRO B 1 93 ? -8.32 -19.219 2.686 1 96.94 93 PRO B N 1
ATOM 1628 C CA . PRO B 1 93 ? -7.324 -18.672 3.609 1 96.94 93 PRO B CA 1
ATOM 1629 C C . PRO B 1 93 ? -5.977 -19.375 3.502 1 96.94 93 PRO B C 1
ATOM 1631 O O . PRO B 1 93 ? -4.93 -18.734 3.629 1 96.94 93 PRO B O 1
ATOM 1634 N N . ALA B 1 94 ? -6 -20.609 3.281 1 97 94 ALA B N 1
ATOM 1635 C CA . ALA B 1 94 ? -4.742 -21.344 3.18 1 97 94 ALA B CA 1
ATOM 1636 C C . ALA B 1 94 ? -3.998 -20.984 1.896 1 97 94 ALA B C 1
ATOM 1638 O O . ALA B 1 94 ? -2.771 -20.859 1.896 1 97 94 ALA B O 1
ATOM 1639 N N . VAL B 1 95 ? -4.711 -20.859 0.84 1 98 95 VAL B N 1
ATOM 1640 C CA . VAL B 1 95 ? -4.137 -20.453 -0.438 1 98 95 VAL B CA 1
ATOM 1641 C C . VAL B 1 95 ? -3.559 -19.047 -0.324 1 98 95 VAL B C 1
ATOM 1643 O O . VAL B 1 95 ? -2.43 -18.797 -0.748 1 98 95 VAL B O 1
ATOM 1646 N N . LEU B 1 96 ? -4.32 -18.172 0.276 1 98.44 96 LEU B N 1
ATOM 1647 C CA . LEU B 1 96 ? -3.896 -16.781 0.438 1 98.44 96 LEU B CA 1
ATOM 1648 C C . LEU B 1 96 ? -2.615 -16.703 1.261 1 98.44 96 LEU B C 1
ATOM 1650 O O . LEU B 1 96 ? -1.708 -15.938 0.926 1 98.44 96 LEU B O 1
ATOM 1654 N N . GLU B 1 97 ? -2.574 -17.453 2.295 1 98.31 97 GLU B N 1
ATOM 1655 C CA . GLU B 1 97 ? -1.375 -17.484 3.125 1 98.31 97 GLU B CA 1
ATOM 1656 C C . GLU B 1 97 ? -0.149 -17.891 2.312 1 98.31 97 GLU B C 1
ATOM 1658 O O . GLU B 1 97 ? 0.897 -17.234 2.393 1 98.31 97 GLU B O 1
ATOM 1663 N N . TYR B 1 98 ? -0.273 -18.953 1.598 1 98.38 98 TYR B N 1
ATOM 1664 C CA . TYR B 1 98 ? 0.862 -19.438 0.822 1 98.38 98 TYR B CA 1
ATOM 1665 C C . TYR B 1 98 ? 1.218 -18.469 -0.296 1 98.38 98 TYR B C 1
ATOM 1667 O O . TYR B 1 98 ? 2.395 -18.281 -0.616 1 98.38 98 TYR B O 1
ATOM 1675 N N . PHE B 1 99 ? 0.186 -17.859 -0.916 1 98.69 99 PHE B N 1
ATOM 1676 C CA . PHE B 1 99 ? 0.418 -16.828 -1.931 1 98.69 99 PHE B CA 1
ATOM 1677 C C . PHE B 1 99 ? 1.274 -15.703 -1.374 1 98.69 99 PHE B C 1
ATOM 1679 O O . PHE B 1 99 ? 2.273 -15.32 -1.985 1 98.69 99 PHE B O 1
ATOM 1686 N N . ILE B 1 100 ? 0.875 -15.141 -0.25 1 98.69 100 ILE B N 1
ATOM 1687 C CA . ILE B 1 100 ? 1.576 -14.008 0.344 1 98.69 100 ILE B CA 1
ATOM 1688 C C . ILE B 1 100 ? 3 -14.414 0.715 1 98.69 100 ILE B C 1
ATOM 1690 O O . ILE B 1 100 ? 3.947 -13.656 0.501 1 98.69 100 ILE B O 1
ATOM 1694 N N . PHE B 1 101 ? 3.145 -15.602 1.247 1 98.25 101 PHE B N 1
ATOM 1695 C CA . PHE B 1 101 ? 4.461 -16.141 1.575 1 98.25 101 PHE B CA 1
ATOM 1696 C C . PHE B 1 101 ? 5.344 -16.203 0.335 1 98.25 101 PHE B C 1
ATOM 1698 O O . PHE B 1 101 ? 6.469 -15.695 0.344 1 98.25 101 PHE B O 1
ATOM 1705 N N . SER B 1 102 ? 4.836 -16.797 -0.678 1 98.56 102 SER B N 1
ATOM 1706 C CA . SER B 1 102 ? 5.578 -16.969 -1.923 1 98.56 102 SER B CA 1
ATOM 1707 C C . SER B 1 102 ? 5.883 -15.617 -2.572 1 98.56 102 SER B C 1
ATOM 1709 O O . SER B 1 102 ? 7.004 -15.383 -3.027 1 98.56 102 SER B O 1
ATOM 1711 N N . PHE B 1 103 ? 4.906 -14.727 -2.627 1 98.81 103 PHE B N 1
ATOM 1712 C CA . PHE B 1 103 ? 5.062 -13.398 -3.193 1 98.81 103 PHE B CA 1
ATOM 1713 C C . PHE B 1 103 ? 6.172 -12.633 -2.479 1 98.81 103 PHE B C 1
ATOM 1715 O O . PHE B 1 103 ? 7.02 -12.008 -3.121 1 98.81 103 PHE B O 1
ATOM 1722 N N . THR B 1 104 ? 6.16 -12.688 -1.133 1 98.62 104 THR B N 1
ATOM 1723 C CA . THR B 1 104 ? 7.141 -11.977 -0.313 1 98.62 104 THR B CA 1
ATOM 1724 C C . THR B 1 104 ? 8.539 -12.539 -0.544 1 98.62 104 THR B C 1
ATOM 1726 O O . THR B 1 104 ? 9.5 -11.773 -0.703 1 98.62 104 THR B O 1
ATOM 1729 N N . ALA B 1 105 ? 8.633 -13.859 -0.575 1 98.19 105 ALA B N 1
ATOM 1730 C CA . ALA B 1 105 ? 9.914 -14.516 -0.814 1 98.19 105 ALA B CA 1
ATOM 1731 C C . ALA B 1 105 ? 10.469 -14.164 -2.193 1 98.19 105 ALA B C 1
ATOM 1733 O O . ALA B 1 105 ? 11.633 -13.797 -2.326 1 98.19 105 ALA B O 1
ATOM 1734 N N . ASP B 1 106 ? 9.625 -14.266 -3.182 1 98.56 106 ASP B N 1
ATOM 1735 C CA . ASP B 1 106 ? 10.023 -13.945 -4.551 1 98.56 106 ASP B CA 1
ATOM 1736 C C . ASP B 1 106 ? 10.461 -12.484 -4.664 1 98.56 106 ASP B C 1
ATOM 1738 O O . ASP B 1 106 ? 11.453 -12.18 -5.332 1 98.56 106 ASP B O 1
ATOM 1742 N N . PHE B 1 107 ? 9.703 -11.57 -4.059 1 98.75 107 PHE B N 1
ATOM 1743 C CA . PHE B 1 107 ? 10.039 -10.156 -4.082 1 98.75 107 PHE B CA 1
ATOM 1744 C C . PHE B 1 107 ? 11.438 -9.922 -3.525 1 98.75 107 PHE B C 1
ATOM 1746 O O . PHE B 1 107 ? 12.242 -9.227 -4.141 1 98.75 107 PHE B O 1
ATOM 1753 N N . GLY B 1 108 ? 11.656 -10.461 -2.406 1 98.12 108 GLY B N 1
ATOM 1754 C CA . GLY B 1 108 ? 12.969 -10.336 -1.801 1 98.12 108 GLY B CA 1
ATOM 1755 C C . GLY B 1 108 ? 14.086 -10.852 -2.688 1 98.12 108 GLY B C 1
ATOM 1756 O O . GLY B 1 108 ? 15.141 -10.227 -2.793 1 98.12 108 GLY B O 1
ATOM 1757 N N . GLU B 1 109 ? 13.883 -11.992 -3.297 1 97.94 109 GLU B N 1
ATOM 1758 C CA . GLU B 1 109 ? 14.883 -12.586 -4.172 1 97.94 109 GLU B CA 1
ATOM 1759 C C . GLU B 1 109 ? 15.188 -11.688 -5.363 1 97.94 109 GLU B C 1
ATOM 1761 O O . GLU B 1 109 ? 16.344 -11.469 -5.703 1 97.94 109 GLU B O 1
ATOM 1766 N N . VAL B 1 110 ? 14.141 -11.219 -5.969 1 98.25 110 VAL B N 1
ATOM 1767 C CA . VAL B 1 110 ? 14.32 -10.359 -7.137 1 98.25 110 VAL B CA 1
ATOM 1768 C C . VAL B 1 110 ? 15.07 -9.094 -6.734 1 98.25 110 VAL B C 1
ATOM 1770 O O . VAL B 1 110 ? 15.984 -8.656 -7.441 1 98.25 110 VAL B O 1
ATOM 1773 N N . ILE B 1 111 ? 14.703 -8.43 -5.609 1 98.12 111 ILE B N 1
ATOM 1774 C CA . ILE B 1 111 ? 15.359 -7.211 -5.141 1 98.12 111 ILE B CA 1
ATOM 1775 C C . ILE B 1 111 ? 16.844 -7.48 -4.895 1 98.12 111 ILE B C 1
ATOM 1777 O O . ILE B 1 111 ? 17.703 -6.676 -5.27 1 98.12 111 ILE B O 1
ATOM 1781 N N . GLN B 1 112 ? 17.109 -8.648 -4.332 1 97.38 112 GLN B N 1
ATOM 1782 C CA . GLN B 1 112 ? 18.5 -9.016 -4.078 1 97.38 112 GLN B CA 1
ATOM 1783 C C . GLN B 1 112 ? 19.281 -9.164 -5.387 1 97.38 112 GLN B C 1
ATOM 1785 O O . GLN B 1 112 ? 20.438 -8.75 -5.477 1 97.38 112 GLN B O 1
ATOM 1790 N N . ASP B 1 113 ? 18.688 -9.734 -6.293 1 97.19 113 ASP B N 1
ATOM 1791 C CA . ASP B 1 113 ? 19.312 -9.883 -7.602 1 97.19 113 ASP B CA 1
ATOM 1792 C C . ASP B 1 113 ? 19.609 -8.523 -8.227 1 97.19 113 ASP B C 1
ATOM 1794 O O . ASP B 1 113 ? 20.688 -8.328 -8.812 1 97.19 113 ASP B O 1
ATOM 1798 N N . LEU B 1 114 ? 18.672 -7.633 -8.094 1 96.94 114 LEU B N 1
ATOM 1799 C CA . LEU B 1 114 ? 18.812 -6.301 -8.672 1 96.94 114 LEU B CA 1
ATOM 1800 C C . LEU B 1 114 ? 19.922 -5.527 -7.977 1 96.94 114 LEU B C 1
ATOM 1802 O O . LEU B 1 114 ? 20.672 -4.797 -8.625 1 96.94 114 LEU B O 1
ATOM 1806 N N . ILE B 1 115 ? 20.016 -5.656 -6.684 1 96.06 115 ILE B N 1
ATOM 1807 C CA . ILE B 1 115 ? 21.078 -5.031 -5.922 1 96.06 115 ILE B CA 1
ATOM 1808 C C . ILE B 1 115 ? 22.438 -5.547 -6.41 1 96.06 115 ILE B C 1
ATOM 1810 O O . ILE B 1 115 ? 23.375 -4.77 -6.613 1 96.06 115 ILE B O 1
ATOM 1814 N N . ALA B 1 116 ? 22.5 -6.859 -6.594 1 94.56 116 ALA B N 1
ATOM 1815 C CA . ALA B 1 116 ? 23.734 -7.492 -7.035 1 94.56 116 ALA B CA 1
ATOM 1816 C C . ALA B 1 116 ? 24.125 -7.016 -8.43 1 94.56 116 ALA B C 1
ATOM 1818 O O . ALA B 1 116 ? 25.312 -6.812 -8.703 1 94.56 116 ALA B O 1
ATOM 1819 N N . GLU B 1 117 ? 23.266 -6.785 -9.234 1 90.31 117 GLU B N 1
ATOM 1820 C CA . GLU B 1 117 ? 23.516 -6.348 -10.602 1 90.31 117 GLU B CA 1
ATOM 1821 C C . GLU B 1 117 ? 24 -4.902 -10.641 1 90.31 117 GLU B C 1
ATOM 1823 O O . GLU B 1 11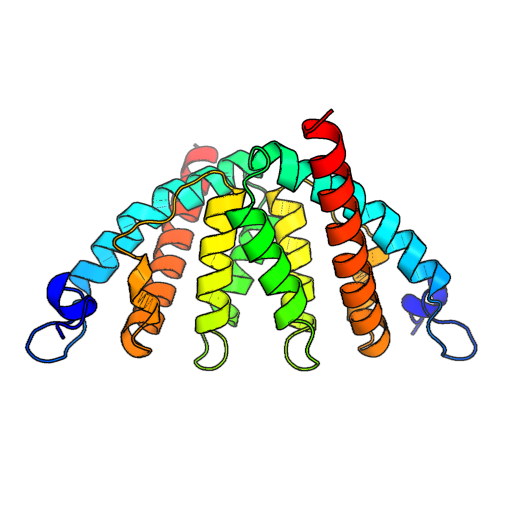7 ? 24.781 -4.523 -11.523 1 90.31 117 GLU B O 1
ATOM 1828 N N . GLU B 1 118 ? 23.453 -4.016 -9.875 1 85.88 118 GLU B N 1
ATOM 1829 C CA . GLU B 1 118 ? 23.859 -2.619 -9.82 1 85.88 118 GLU B CA 1
ATOM 1830 C C . GLU B 1 118 ? 25.281 -2.484 -9.266 1 85.88 118 GLU B C 1
ATOM 1832 O O . GLU B 1 118 ? 26 -1.535 -9.602 1 85.88 118 GLU B O 1
ATOM 1837 N N . ALA B 1 119 ? 25.641 -3.336 -8.414 1 80.38 119 ALA B N 1
ATOM 1838 C CA . ALA B 1 119 ? 26.969 -3.309 -7.824 1 80.38 119 ALA B CA 1
ATOM 1839 C C . ALA B 1 119 ? 28.016 -3.799 -8.82 1 80.38 119 ALA B C 1
ATOM 1841 O O . ALA B 1 119 ? 29.219 -3.537 -8.656 1 80.38 119 ALA B O 1
ATOM 1842 N N . GLU B 1 120 ? 27.812 -4.504 -9.914 1 72.25 120 GLU B N 1
ATOM 1843 C CA . GLU B 1 120 ? 28.75 -4.938 -10.945 1 72.25 120 GLU B CA 1
ATOM 1844 C C . GLU B 1 120 ? 28.969 -3.848 -11.992 1 72.25 120 GLU B C 1
ATOM 1846 O O . GLU B 1 120 ? 30.094 -3.605 -12.422 1 72.25 120 GLU B O 1
#

pLDDT: mean 95.92, std 6.49, range [42.72, 98.81]

Radius of gyration: 19.52 Å; Cα contacts (8 Å, |Δi|>4): 254; chains: 2; bounding box: 50×58×47 Å

Organism: NCBI:txid418240

Sequence (240 aa):
MKNVLLDKGIILPSGEISKDKVNLVTGAITQPFAEMVWVTTGGDMETVNRLTDVLVTMNTPADRGKLFKIIKMLYGLMGLPFSEEAEPMDADPAVLEYFIFSFTADFGEVIQDLIAEEAEMKNVLLDKGIILPSGEISKDKVNLVTGAITQPFAEMVWVTTGGDMETVNRLTDVLVTMNTPADRGKLFKIIKMLYGLMGLPFSEEAEPMDADPAVLEYFIFSFTADFGEVIQDLIAEEAE

Solvent-accessible surface area (backbone atoms only — not comparable to full-atom values): 13235 Å² total; per-residue (Å²): 128,86,52,64,47,50,78,71,46,40,26,39,96,88,66,46,71,28,61,69,50,47,47,52,53,36,52,65,56,30,50,63,50,42,50,48,53,32,61,57,35,69,61,42,58,69,36,52,48,44,47,49,47,50,57,59,72,34,66,38,92,91,32,37,69,59,44,52,52,51,52,52,26,49,29,29,59,70,62,38,83,73,55,76,84,57,62,63,39,72,77,37,72,69,52,30,51,53,45,54,52,47,33,50,52,46,31,52,52,49,50,50,52,52,54,56,58,72,72,106,130,83,52,65,47,48,77,70,46,40,26,39,96,87,66,46,72,30,60,68,50,47,47,51,53,34,53,67,56,28,48,62,49,42,51,48,54,34,62,58,36,69,60,42,59,69,38,51,48,44,48,49,47,50,57,57,73,33,66,38,92,90,32,37,70,60,46,52,53,49,51,51,28,48,30,29,59,69,62,37,84,71,55,76,84,57,63,63,38,72,78,38,74,69,52,31,52,51,46,53,52,46,35,49,54,46,32,53,51,49,50,50,52,51,53,56,58,73,73,107

Foldseek 3Di:
DDPVCCVLVQADPVRDGDLVSLLVLLLVVLLVLLVLVCVVVVNPVVVVVVVLCLLPVQLDLVRLLVVVVVVCVSCVVSVHHDDPSCVCQSVDSVSSSSNSVSNSVSSVVSSVVVVVVVVD/DDDPCPVLVQADPVRDGDLVSLLVLLLVVLLVLLVLVCVVVVNPVVVVVVVLCLLPVQLDLVRLLVVVVVVCVSCVVSVHHDDPSCVCQSVDSVSSSSNSVSNSVSSVVSSVVVVVVVVD

Secondary structure (DSSP, 8-state):
---HHHHTTSB-TTS-B-HHHHHHHHHHHHHHHHHHHHHHHTS-HHHHHHHHHHHHHT-STTTHHHHHHHHHHHHHHTT-PPPTTTGGGGGSHHHHHHHHHHHHHHHHHHHHHHHHHHH-/---HHHHTTSB-TTS-B-HHHHHHHHHHHHHHHHHHHHHHHTS-HHHHHHHHHHHHHT-STTTHHHHHHHHHHHHHHTT-PPPTTTGGGGGSHHHHHHHHHHHHHHHHHHHHHHHHHHH-